Protein AF-W7QGR6-F1 (afdb_monomer)

Structure (mmCIF, N/CA/C/O backbone):
data_AF-W7QGR6-F1
#
_entry.id   AF-W7QGR6-F1
#
loop_
_atom_site.group_PDB
_atom_site.id
_atom_site.type_symbol
_atom_site.label_atom_id
_atom_site.label_alt_id
_atom_site.label_comp_id
_atom_site.label_asym_id
_atom_site.label_entity_id
_atom_site.label_seq_id
_atom_site.pdbx_PDB_ins_code
_atom_site.Cartn_x
_atom_site.Cartn_y
_atom_site.Cartn_z
_atom_site.occupancy
_atom_site.B_iso_or_equiv
_atom_site.auth_seq_id
_atom_site.auth_comp_id
_atom_site.auth_asym_id
_atom_site.auth_atom_id
_atom_site.pdbx_PDB_model_num
ATOM 1 N N . MET A 1 1 ? 9.543 54.478 16.740 1.00 52.97 1 MET A N 1
ATOM 2 C CA . MET A 1 1 ? 9.061 53.559 15.679 1.00 52.97 1 MET A CA 1
ATOM 3 C C . MET A 1 1 ? 10.027 52.385 15.418 1.00 52.97 1 MET A C 1
ATOM 5 O O . MET A 1 1 ? 10.298 52.066 14.273 1.00 52.97 1 MET A O 1
ATOM 9 N N . ARG A 1 2 ? 10.558 51.713 16.456 1.00 52.06 2 ARG A N 1
ATOM 10 C CA . ARG A 1 2 ? 11.414 50.509 16.297 1.00 52.06 2 ARG A CA 1
ATOM 11 C C . ARG A 1 2 ? 10.843 49.239 16.949 1.00 52.06 2 ARG A C 1
ATOM 13 O O . ARG A 1 2 ? 11.317 48.154 16.661 1.00 52.06 2 ARG A O 1
ATOM 20 N N . TYR A 1 3 ? 9.798 49.367 17.770 1.00 53.22 3 TYR A N 1
ATOM 21 C CA . TYR A 1 3 ? 9.137 48.238 18.438 1.00 53.22 3 TYR A CA 1
ATOM 22 C C . TYR A 1 3 ? 7.966 47.642 17.642 1.00 53.22 3 TYR A C 1
ATOM 24 O O . TYR A 1 3 ? 7.552 46.522 17.916 1.00 53.22 3 TYR A O 1
ATOM 32 N N . LEU A 1 4 ? 7.450 48.355 16.632 1.00 52.28 4 LEU A N 1
ATOM 33 C CA . LEU A 1 4 ? 6.303 47.888 15.845 1.00 52.28 4 LEU A CA 1
ATOM 34 C C . LEU A 1 4 ? 6.670 46.732 14.892 1.00 52.28 4 LEU A C 1
ATOM 36 O O . LEU A 1 4 ? 5.820 45.918 14.555 1.00 52.28 4 LEU A O 1
ATOM 40 N N . THR A 1 5 ? 7.939 46.622 14.492 1.00 54.25 5 THR A N 1
ATOM 41 C CA . THR A 1 5 ? 8.421 45.596 13.553 1.00 54.25 5 THR A CA 1
ATOM 42 C C . THR A 1 5 ? 8.651 44.227 14.196 1.00 54.25 5 THR A C 1
ATOM 44 O O . THR A 1 5 ? 8.660 43.227 13.488 1.00 54.25 5 THR A O 1
ATOM 47 N N . VAL A 1 6 ? 8.803 44.147 15.523 1.00 55.97 6 VAL A N 1
ATOM 48 C CA . VAL A 1 6 ? 9.074 42.873 16.224 1.00 55.97 6 VAL A CA 1
ATOM 49 C C . VAL A 1 6 ? 7.787 42.080 16.488 1.00 55.97 6 VAL A C 1
ATOM 51 O O . VAL A 1 6 ? 7.806 40.854 16.474 1.00 55.97 6 VAL A O 1
ATOM 54 N N . ILE A 1 7 ? 6.647 42.758 16.652 1.00 55.69 7 ILE A N 1
ATOM 55 C CA . ILE A 1 7 ? 5.359 42.112 16.965 1.00 55.69 7 ILE A CA 1
ATOM 56 C C . ILE A 1 7 ? 4.749 41.428 15.729 1.00 55.69 7 ILE A C 1
ATOM 58 O O . ILE A 1 7 ? 4.050 40.428 15.854 1.00 55.69 7 ILE A O 1
ATOM 62 N N . LEU A 1 8 ? 5.055 41.908 14.519 1.00 48.56 8 LEU A N 1
ATOM 63 C CA . LEU A 1 8 ? 4.535 41.316 13.282 1.00 48.56 8 LEU A CA 1
ATOM 64 C C . LEU A 1 8 ? 5.240 39.997 12.902 1.00 48.56 8 LEU A C 1
ATOM 66 O O . LEU A 1 8 ? 4.682 39.193 12.164 1.00 48.56 8 LEU A O 1
ATOM 70 N N . ALA A 1 9 ? 6.447 39.747 13.423 1.00 53.50 9 ALA A N 1
ATOM 71 C CA . ALA A 1 9 ? 7.211 38.532 13.135 1.00 53.50 9 ALA A CA 1
ATOM 72 C C . ALA A 1 9 ? 6.848 37.340 14.045 1.00 53.50 9 ALA A C 1
ATOM 74 O O . ALA A 1 9 ? 7.116 36.197 13.684 1.00 53.50 9 ALA A O 1
ATOM 75 N N . THR A 1 10 ? 6.226 37.571 15.207 1.00 53.81 10 THR A N 1
ATOM 76 C CA . THR A 1 10 ? 5.882 36.500 16.163 1.00 53.81 10 THR A CA 1
ATOM 77 C C . THR A 1 10 ? 4.490 35.905 15.954 1.00 53.81 10 THR A C 1
ATOM 79 O O . THR A 1 10 ? 4.203 34.834 16.483 1.00 53.81 10 THR A O 1
ATOM 82 N N . THR A 1 11 ? 3.623 36.538 15.160 1.00 54.25 11 THR A N 1
ATOM 83 C CA . THR A 1 11 ? 2.277 36.011 14.874 1.00 54.25 11 THR A CA 1
ATOM 84 C C . THR A 1 11 ? 2.262 34.954 13.766 1.00 54.25 11 THR A C 1
ATOM 86 O O . THR A 1 11 ? 1.340 34.143 13.725 1.00 54.25 11 THR A O 1
ATOM 89 N N . LEU A 1 12 ? 3.291 34.881 12.909 1.00 51.66 12 LEU A N 1
ATOM 90 C CA . LEU A 1 12 ? 3.368 33.865 11.847 1.00 51.66 12 LEU A CA 1
ATOM 91 C C . LEU A 1 12 ? 3.835 32.480 12.328 1.00 51.66 12 LEU A C 1
ATOM 93 O O . LEU A 1 12 ? 3.510 31.476 11.695 1.00 51.66 12 LEU A O 1
ATOM 97 N N . SER A 1 13 ? 4.552 32.386 13.448 1.00 54.53 13 SER A N 1
ATOM 98 C CA . SER A 1 13 ? 5.040 31.106 13.985 1.00 54.53 13 SER A CA 1
ATOM 99 C C . SER A 1 13 ? 3.997 30.340 14.812 1.00 54.53 13 SER A C 1
ATOM 101 O O . SER A 1 13 ? 4.178 29.152 15.065 1.00 54.53 13 SER A O 1
ATOM 103 N N . ALA A 1 14 ? 2.876 30.966 15.183 1.00 55.69 14 ALA A N 1
ATOM 104 C CA . ALA A 1 14 ? 1.798 30.295 15.914 1.00 55.69 14 ALA A CA 1
ATOM 105 C C . ALA A 1 14 ? 0.971 29.340 15.028 1.00 55.69 14 ALA A C 1
ATOM 107 O O . ALA A 1 14 ? 0.453 28.335 15.514 1.00 55.69 14 ALA A O 1
ATOM 108 N N . CYS A 1 15 ? 0.879 29.596 13.718 1.00 56.53 15 CYS A N 1
ATOM 109 C CA . CYS A 1 15 ? 0.064 28.775 12.817 1.00 56.53 15 CYS A CA 1
ATOM 110 C C . CYS A 1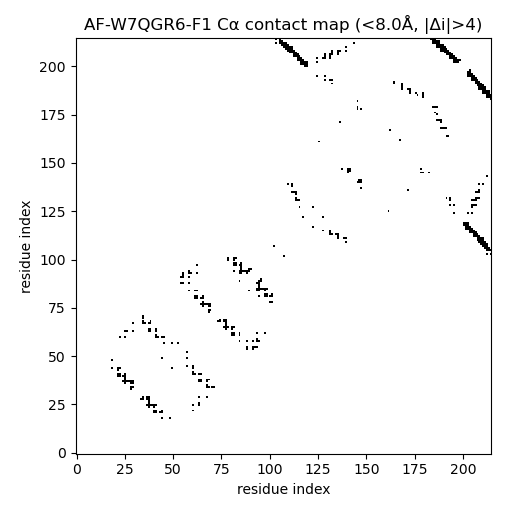 15 ? 0.673 27.397 12.507 1.00 56.53 15 CYS A C 1
ATOM 112 O O . CYS A 1 15 ? -0.065 26.483 12.149 1.00 56.53 15 CYS A O 1
ATOM 114 N N . THR A 1 16 ? 1.988 27.201 12.640 1.00 57.94 16 THR A N 1
ATOM 115 C CA . THR A 1 16 ? 2.626 25.907 12.326 1.00 57.94 16 THR A CA 1
ATOM 116 C C . THR A 1 16 ? 2.434 24.866 13.432 1.00 57.94 16 THR A C 1
ATOM 118 O O . THR A 1 16 ? 2.279 23.683 13.125 1.00 57.94 16 THR A O 1
ATOM 121 N N . MET A 1 17 ? 2.356 25.283 14.703 1.00 62.44 17 MET A N 1
ATOM 122 C CA . MET A 1 17 ? 2.147 24.365 15.835 1.00 62.44 17 MET A CA 1
ATOM 123 C C . MET A 1 17 ? 0.747 23.740 15.842 1.00 62.44 17 MET A C 1
ATOM 125 O O . MET A 1 17 ? 0.599 22.554 16.139 1.00 62.44 17 MET A O 1
ATOM 129 N N . VAL A 1 18 ? -0.283 24.504 15.465 1.00 65.75 18 VAL A N 1
ATOM 130 C CA . VAL A 1 18 ? -1.675 24.018 15.481 1.00 65.75 18 VAL A CA 1
ATOM 131 C C . VAL A 1 18 ? -1.878 22.870 14.479 1.00 65.75 18 VAL A C 1
ATOM 133 O O . VAL A 1 18 ? -2.546 21.883 14.790 1.00 65.75 18 VAL A O 1
ATOM 136 N N . LYS A 1 19 ? -1.227 22.941 13.310 1.00 65.50 19 LYS A N 1
ATOM 137 C CA . LYS A 1 19 ? -1.316 21.932 12.236 1.00 65.50 19 LYS A CA 1
ATOM 138 C C . LYS A 1 19 ? -0.761 20.574 12.658 1.00 65.50 19 LYS A C 1
ATOM 140 O O . LYS A 1 19 ? -1.363 19.540 12.367 1.00 65.50 19 LYS A O 1
ATOM 145 N N . GLN A 1 20 ? 0.383 20.575 13.345 1.00 75.81 20 GLN A N 1
ATOM 146 C CA . GLN A 1 20 ? 0.976 19.352 13.889 1.00 75.81 20 GLN A CA 1
ATOM 147 C C . GLN A 1 20 ? 0.129 18.793 15.034 1.00 75.81 20 GLN A C 1
ATOM 149 O O . GLN A 1 20 ? -0.025 17.579 15.131 1.00 75.81 20 GLN A O 1
ATOM 154 N N . GLY A 1 21 ? -0.481 19.661 15.849 1.00 78.12 21 GLY A N 1
ATOM 155 C CA . GLY A 1 21 ? -1.365 19.253 16.941 1.00 78.12 21 GLY A CA 1
ATOM 156 C C . GLY A 1 21 ? -2.559 18.413 16.478 1.00 78.12 21 GLY A C 1
ATOM 157 O O . GLY A 1 21 ? -2.863 17.400 17.103 1.00 78.12 21 GLY A O 1
ATOM 158 N N . ALA A 1 22 ? -3.194 18.776 15.359 1.00 81.81 22 ALA A N 1
ATOM 159 C CA . ALA A 1 22 ? -4.325 18.018 14.815 1.00 81.81 22 ALA A CA 1
ATOM 160 C C . ALA A 1 22 ? -3.916 16.611 14.337 1.00 81.81 22 ALA A C 1
ATOM 162 O O . ALA A 1 22 ? -4.575 15.626 14.671 1.00 81.81 22 ALA A O 1
ATOM 163 N N . PHE A 1 23 ? -2.784 16.506 13.634 1.00 86.69 23 PHE A N 1
ATOM 164 C CA . PHE A 1 23 ? -2.220 15.225 13.201 1.00 86.69 23 PHE A CA 1
ATOM 165 C C . PHE A 1 23 ? -1.825 14.334 14.390 1.00 86.69 23 PHE A C 1
ATOM 167 O O . PHE A 1 23 ? -2.183 13.157 14.450 1.00 86.69 23 PHE A O 1
ATOM 174 N N . ILE A 1 24 ? -1.126 14.911 15.373 1.00 89.81 24 ILE A N 1
ATOM 175 C CA . ILE A 1 24 ? -0.733 14.224 16.611 1.00 89.81 24 ILE A CA 1
ATOM 176 C C . ILE A 1 24 ? -1.974 13.763 17.386 1.00 89.81 24 ILE A C 1
ATOM 178 O O . ILE A 1 24 ? -1.963 12.673 17.955 1.00 89.81 24 ILE A O 1
ATOM 182 N N . GLY A 1 25 ? -3.048 14.557 17.380 1.00 90.69 25 GLY A N 1
ATOM 183 C CA . GLY A 1 25 ? -4.320 14.231 18.021 1.00 90.69 25 GLY A CA 1
ATOM 184 C C . GLY A 1 25 ? -4.938 12.939 17.488 1.00 90.69 25 GLY A C 1
ATOM 185 O O . GLY A 1 25 ? -5.246 12.051 18.282 1.00 90.69 25 GLY A O 1
ATOM 186 N N . ALA A 1 26 ? -5.050 12.794 16.164 1.00 94.25 26 ALA A N 1
ATOM 187 C CA . ALA A 1 26 ? -5.585 11.577 15.547 1.00 94.25 26 ALA A CA 1
ATOM 188 C C . ALA A 1 26 ? -4.776 10.330 15.942 1.00 94.25 26 ALA A C 1
ATOM 190 O O . ALA A 1 26 ? -5.338 9.343 16.419 1.00 94.25 26 ALA A O 1
ATOM 191 N N . ASN A 1 27 ? -3.445 10.412 15.845 1.00 94.44 27 ASN A N 1
ATOM 192 C CA . ASN A 1 27 ? -2.563 9.306 16.218 1.00 94.44 27 ASN A CA 1
ATOM 193 C C . ASN A 1 27 ? -2.641 8.973 17.719 1.00 94.44 27 ASN A C 1
ATOM 195 O O . ASN A 1 27 ? -2.634 7.806 18.103 1.00 94.44 27 ASN A O 1
ATOM 199 N N . LYS A 1 28 ? -2.752 9.992 18.581 1.00 96.12 28 LYS A N 1
ATOM 200 C CA . LYS A 1 28 ? -2.909 9.812 20.029 1.00 96.12 28 LYS A CA 1
ATOM 201 C C . LYS A 1 28 ? -4.207 9.078 20.364 1.00 96.12 28 LYS A C 1
ATOM 203 O O . LYS A 1 28 ? -4.168 8.147 21.162 1.00 96.12 28 LYS A O 1
ATOM 208 N N . HIS A 1 29 ? -5.333 9.475 19.770 1.00 96.81 29 HIS A N 1
ATOM 209 C CA . HIS A 1 29 ? -6.610 8.793 19.996 1.00 96.81 29 HIS A CA 1
ATOM 210 C C . HIS A 1 29 ? -6.563 7.338 19.523 1.00 96.81 29 HIS A C 1
ATOM 212 O O . HIS A 1 29 ? -7.017 6.459 20.254 1.00 96.81 29 HIS A O 1
ATOM 218 N N . TYR A 1 30 ? -5.942 7.076 18.369 1.00 96.88 30 TYR A N 1
ATOM 219 C CA . TYR A 1 30 ? -5.750 5.717 17.866 1.00 96.88 30 TYR A CA 1
ATOM 220 C C . TYR A 1 30 ? -4.901 4.863 18.821 1.00 96.88 30 TYR A C 1
ATOM 222 O O . TYR A 1 30 ? -5.315 3.775 19.213 1.00 96.88 30 TYR A O 1
ATOM 230 N N . ALA A 1 31 ? -3.759 5.385 19.281 1.00 96.69 31 ALA A N 1
ATOM 231 C CA . ALA A 1 31 ? -2.884 4.697 20.234 1.00 96.69 31 ALA A CA 1
ATOM 232 C C . ALA A 1 31 ? -3.565 4.409 21.587 1.00 96.69 31 ALA A C 1
ATOM 234 O O . ALA A 1 31 ? -3.195 3.467 22.281 1.00 96.69 31 ALA A O 1
ATOM 235 N N . GLN A 1 32 ? -4.566 5.210 21.957 1.00 97.69 32 GLN A N 1
ATOM 236 C CA . GLN A 1 32 ? -5.388 5.027 23.155 1.00 97.69 32 GLN A CA 1
ATOM 237 C C . GLN A 1 32 ? -6.619 4.135 22.921 1.00 97.69 32 GLN A C 1
ATOM 239 O O . GLN A 1 32 ? -7.466 4.057 23.805 1.00 97.69 32 GLN A O 1
ATOM 244 N N . GLN A 1 33 ? -6.741 3.499 21.749 1.00 97.12 33 GLN A N 1
ATOM 245 C CA . GLN A 1 33 ? -7.891 2.674 21.345 1.00 97.12 33 GLN A CA 1
ATOM 246 C C . GLN A 1 33 ? -9.232 3.435 21.319 1.00 97.12 33 GLN A C 1
ATOM 248 O O . GLN A 1 33 ? -10.307 2.844 21.265 1.00 97.12 33 GLN A O 1
ATOM 253 N N . ASN A 1 34 ? -9.185 4.770 21.292 1.00 97.81 34 ASN A N 1
ATOM 254 C CA . ASN A 1 34 ? -10.356 5.629 21.147 1.00 97.81 34 ASN A CA 1
ATOM 255 C C . ASN A 1 34 ? -10.666 5.811 19.653 1.00 97.81 34 ASN A C 1
ATOM 257 O O . ASN A 1 34 ? -10.530 6.908 19.109 1.00 97.81 34 ASN A O 1
ATOM 261 N N . TYR A 1 35 ? -11.032 4.725 18.968 1.00 97.69 35 TYR A N 1
ATOM 262 C CA . TYR A 1 35 ? -11.091 4.670 17.500 1.00 97.69 35 TYR A CA 1
ATOM 263 C C . TYR A 1 35 ? -12.077 5.668 16.879 1.00 97.69 35 TYR A C 1
ATOM 265 O O . TYR A 1 35 ? -11.720 6.366 15.931 1.00 97.69 35 TYR A O 1
ATOM 273 N N . ALA A 1 36 ? -13.269 5.830 17.461 1.00 97.50 36 ALA A N 1
ATOM 274 C CA . ALA A 1 36 ? -14.234 6.832 17.001 1.00 97.50 36 ALA A CA 1
ATOM 275 C C . ALA A 1 36 ? -13.653 8.257 17.069 1.00 97.50 36 ALA A C 1
ATOM 277 O O . ALA A 1 36 ? -13.822 9.058 16.152 1.00 97.50 36 ALA A O 1
ATOM 278 N N . GLU A 1 37 ? -12.903 8.565 18.129 1.00 97.00 37 GLU A N 1
ATOM 279 C CA . GLU A 1 37 ? -12.242 9.861 18.277 1.00 97.00 37 GLU A CA 1
ATOM 280 C C . GLU A 1 37 ? -11.058 10.042 17.330 1.00 97.00 37 GLU A C 1
ATOM 282 O O . GLU A 1 37 ? -10.844 11.140 16.815 1.00 97.00 37 GLU A O 1
ATOM 287 N N . ALA A 1 38 ? -10.328 8.965 17.036 1.00 97.88 38 ALA A N 1
ATOM 288 C CA . ALA A 1 38 ? -9.271 8.980 16.033 1.00 97.88 38 ALA A CA 1
ATOM 289 C C . ALA A 1 38 ? -9.824 9.343 14.648 1.00 97.88 38 ALA A C 1
ATOM 291 O O . ALA A 1 38 ? -9.258 10.209 13.979 1.00 97.88 38 ALA A O 1
ATOM 292 N N . ILE A 1 39 ? -10.965 8.755 14.263 1.00 97.62 39 ILE A N 1
ATOM 293 C CA . ILE A 1 39 ? -11.664 9.056 13.004 1.00 97.62 39 ILE A CA 1
ATOM 294 C C . ILE A 1 39 ? -12.087 10.528 12.965 1.00 97.62 39 ILE A C 1
ATOM 296 O O . ILE A 1 39 ? -11.727 11.241 12.028 1.00 97.62 39 ILE A O 1
ATOM 300 N N . ARG A 1 40 ? -12.774 11.028 14.007 1.00 97.25 40 ARG A N 1
ATOM 301 C CA . ARG A 1 40 ? -13.207 12.440 14.062 1.00 97.25 40 ARG A CA 1
ATOM 302 C C . ARG A 1 40 ? -12.032 13.414 13.997 1.00 97.25 40 ARG A C 1
ATOM 304 O O . ARG A 1 40 ? -12.121 14.446 13.328 1.00 97.25 40 ARG A O 1
ATOM 311 N N . ALA A 1 41 ? -10.939 13.111 14.696 1.00 96.50 41 ALA A N 1
ATOM 312 C CA . ALA A 1 41 ? -9.739 13.938 14.689 1.00 96.50 41 ALA A CA 1
ATOM 313 C C . ALA A 1 41 ? -9.063 13.941 13.310 1.00 96.50 41 ALA A C 1
ATOM 315 O O . ALA A 1 41 ? -8.684 15.014 12.833 1.00 96.50 41 ALA A O 1
ATOM 316 N N . ALA A 1 42 ? -8.964 12.778 12.656 1.00 97.44 42 ALA A N 1
ATOM 317 C CA . ALA A 1 42 ? -8.429 12.663 11.303 1.00 97.44 42 ALA A CA 1
ATOM 318 C C . ALA A 1 42 ? -9.279 13.447 10.292 1.00 97.44 42 ALA A C 1
ATOM 320 O O . ALA A 1 42 ? -8.731 14.254 9.542 1.00 97.44 42 ALA A O 1
ATOM 321 N N . ASP A 1 43 ? -10.605 13.302 10.339 1.00 97.38 43 ASP A N 1
ATOM 322 C CA . ASP A 1 43 ? -11.534 14.024 9.462 1.00 97.38 43 ASP A CA 1
ATOM 323 C C . ASP A 1 43 ? -11.476 15.537 9.677 1.00 97.38 43 ASP A C 1
ATOM 325 O O . ASP A 1 43 ? -11.390 16.306 8.720 1.00 97.38 43 ASP A O 1
ATOM 329 N N . SER A 1 44 ? -11.441 15.984 10.936 1.00 95.50 44 SER A N 1
ATOM 330 C CA . SER A 1 44 ? -11.268 17.402 11.261 1.00 95.50 44 SER A CA 1
ATOM 331 C C . SER A 1 44 ? -9.929 17.942 10.742 1.00 95.50 44 SER A C 1
ATOM 333 O O . SER A 1 44 ? -9.879 19.074 10.259 1.00 95.50 44 SER A O 1
ATOM 335 N N . ALA A 1 45 ? -8.841 17.173 10.855 1.00 95.38 45 ALA A N 1
ATOM 336 C CA . ALA A 1 45 ? -7.521 17.582 10.378 1.00 95.38 45 ALA A CA 1
ATOM 337 C C . ALA A 1 45 ? -7.480 17.677 8.846 1.00 95.38 45 ALA A C 1
ATOM 339 O O . ALA A 1 45 ? -7.022 18.688 8.314 1.00 95.38 45 ALA A O 1
ATOM 340 N N . LEU A 1 46 ? -8.008 16.662 8.154 1.00 95.69 46 LEU A N 1
ATOM 341 C CA . LEU A 1 46 ? -8.127 16.640 6.697 1.00 95.69 46 LEU A CA 1
ATOM 342 C C . LEU A 1 46 ? -8.981 17.807 6.202 1.00 95.69 46 LEU A C 1
ATOM 344 O O . LEU A 1 46 ? -8.544 18.528 5.320 1.00 95.69 46 LEU A O 1
ATOM 348 N N . PHE A 1 47 ? -10.136 18.070 6.816 1.00 95.25 47 PHE A N 1
ATOM 349 C CA . PHE A 1 47 ? -11.009 19.173 6.410 1.00 95.25 47 PHE A CA 1
ATOM 350 C C . PHE A 1 47 ? -10.367 20.555 6.606 1.00 95.25 47 PHE A C 1
ATOM 352 O O . PHE A 1 47 ? -10.439 21.409 5.725 1.00 95.25 47 PHE A O 1
ATOM 359 N N . LYS A 1 48 ? -9.735 20.797 7.763 1.00 93.12 48 LYS A N 1
ATOM 360 C CA . LYS A 1 48 ? -9.199 22.125 8.114 1.00 93.12 48 LYS A CA 1
ATOM 361 C C . LYS A 1 48 ? -7.883 22.458 7.421 1.00 93.12 48 LYS A C 1
ATOM 363 O O . LYS A 1 48 ? -7.621 23.633 7.180 1.00 93.12 48 LYS A O 1
ATOM 368 N N . TYR A 1 49 ? -7.055 21.453 7.145 1.00 92.69 49 TYR A N 1
ATOM 369 C CA . TYR A 1 49 ? -5.678 21.642 6.681 1.00 92.69 49 TYR A CA 1
ATOM 370 C C . TYR A 1 49 ? -5.399 20.950 5.340 1.00 92.69 49 TYR A C 1
ATOM 372 O O . TYR A 1 49 ? -4.235 20.737 4.998 1.00 92.69 49 TYR A O 1
ATOM 380 N N . ASP A 1 50 ? -6.438 20.622 4.558 1.00 91.38 50 ASP A N 1
ATOM 381 C CA . ASP A 1 50 ? -6.294 19.899 3.287 1.00 91.38 50 ASP A CA 1
ATOM 382 C C . ASP A 1 50 ? -5.273 20.560 2.350 1.00 91.38 50 ASP A C 1
ATOM 384 O O . ASP A 1 50 ? -4.353 19.906 1.868 1.00 91.38 50 ASP A O 1
ATOM 388 N N . ALA A 1 51 ? -5.376 21.870 2.123 1.00 92.06 51 ALA A N 1
ATOM 389 C CA . ALA A 1 51 ? -4.492 22.580 1.196 1.00 92.06 51 ALA A CA 1
ATOM 390 C C . ALA A 1 51 ? -3.025 22.652 1.668 1.00 92.06 51 ALA A C 1
ATOM 392 O O . ALA A 1 51 ? -2.136 22.995 0.892 1.00 92.06 51 ALA A O 1
ATOM 393 N N . GLU A 1 52 ? -2.769 22.360 2.941 1.00 92.50 52 GLU A N 1
ATOM 394 C CA . GLU A 1 52 ? -1.475 22.577 3.584 1.00 92.50 52 GLU A CA 1
ATOM 395 C C . GLU A 1 52 ? -0.723 21.273 3.857 1.00 92.50 52 GLU A C 1
ATOM 397 O O . GLU A 1 52 ? 0.505 21.275 3.968 1.00 92.50 52 GLU A O 1
ATOM 402 N N . TYR A 1 53 ? -1.441 20.158 3.988 1.00 93.19 53 TYR A N 1
ATOM 403 C CA . TYR A 1 53 ? -0.830 18.853 4.180 1.00 93.19 53 TYR A CA 1
ATOM 404 C C . TYR A 1 53 ? -0.243 18.303 2.883 1.00 93.19 53 TYR A C 1
ATOM 406 O O . TYR A 1 53 ? -0.886 18.259 1.835 1.00 93.19 53 TYR A O 1
ATOM 414 N N . SER A 1 54 ? 0.986 17.799 2.989 1.00 95.00 54 SER A N 1
ATOM 415 C CA . SER A 1 54 ? 1.603 16.989 1.939 1.00 95.00 54 SER A CA 1
ATOM 416 C C . SER A 1 54 ? 0.807 15.706 1.687 1.00 95.00 54 SER A C 1
ATOM 418 O O . SER A 1 54 ? 0.126 15.198 2.583 1.00 95.00 54 SER A O 1
ATOM 420 N N . SER A 1 55 ? 0.963 15.117 0.499 1.00 95.00 55 SER A N 1
ATOM 421 C CA . SER A 1 55 ? 0.352 13.825 0.159 1.00 95.00 55 SER A CA 1
ATOM 422 C C . SER A 1 55 ? 0.665 12.741 1.194 1.00 95.00 55 SER A C 1
ATOM 424 O O . SER A 1 55 ? -0.226 11.998 1.583 1.00 95.00 55 SER A O 1
ATOM 426 N N . ALA A 1 56 ? 1.895 12.705 1.718 1.00 94.69 56 ALA A N 1
ATOM 427 C CA . ALA A 1 56 ? 2.288 11.763 2.766 1.00 94.69 56 ALA A CA 1
ATOM 428 C C . ALA A 1 56 ? 1.533 11.989 4.090 1.00 94.69 56 ALA A C 1
ATOM 430 O O . ALA A 1 56 ? 1.128 11.035 4.745 1.00 94.69 56 ALA A O 1
ATOM 431 N N . GLN A 1 57 ? 1.309 13.243 4.497 1.00 95.81 57 GLN A N 1
ATOM 432 C CA . GLN A 1 57 ? 0.533 13.542 5.708 1.00 95.81 57 GLN A CA 1
ATOM 433 C C . GLN A 1 57 ? -0.946 13.191 5.537 1.00 95.81 57 GLN A C 1
ATOM 435 O O . GLN A 1 57 ? -1.539 12.623 6.454 1.00 95.81 57 GLN A O 1
ATOM 440 N N . LYS A 1 58 ? -1.529 13.483 4.367 1.00 97.38 58 LYS A N 1
ATOM 441 C CA . LYS A 1 58 ? -2.909 13.089 4.054 1.00 97.38 58 LYS A CA 1
ATOM 442 C C . LYS A 1 58 ? -3.057 11.572 4.068 1.00 97.38 58 LYS A C 1
ATOM 444 O O . LYS A 1 58 ? -3.933 11.063 4.759 1.00 97.38 58 LYS A O 1
ATOM 449 N N . ALA A 1 59 ? -2.160 10.859 3.385 1.00 97.06 59 ALA A N 1
ATOM 450 C CA . ALA A 1 59 ? -2.154 9.401 3.346 1.00 97.06 59 ALA A CA 1
ATOM 451 C C . ALA A 1 59 ? -2.081 8.794 4.757 1.00 97.06 59 ALA A C 1
ATOM 453 O O . ALA A 1 59 ? -2.863 7.904 5.069 1.00 97.06 59 ALA A O 1
ATOM 454 N N . LYS A 1 60 ? -1.245 9.346 5.650 1.00 97.12 60 LYS A N 1
ATOM 455 C CA . LYS A 1 60 ? -1.189 8.946 7.069 1.00 97.12 60 LYS A CA 1
ATOM 456 C C . LYS A 1 60 ? -2.490 9.167 7.835 1.00 97.12 60 LYS A C 1
ATOM 458 O O . LYS A 1 60 ? -2.874 8.313 8.627 1.00 97.12 60 LYS A O 1
ATOM 463 N N . LEU A 1 61 ? -3.170 10.295 7.631 1.00 97.69 61 LEU A N 1
ATOM 464 C CA . LEU A 1 61 ? -4.452 10.561 8.296 1.00 97.69 61 LEU A CA 1
ATOM 465 C C . LEU A 1 61 ? -5.543 9.603 7.818 1.00 97.69 61 LEU A C 1
ATOM 467 O O . LEU A 1 61 ? -6.270 9.049 8.642 1.00 97.69 61 LEU A O 1
ATOM 471 N N . TYR A 1 62 ? -5.618 9.361 6.509 1.00 98.06 62 TYR A N 1
ATOM 472 C CA . TYR A 1 62 ? -6.521 8.351 5.963 1.00 98.06 62 TYR A CA 1
ATOM 473 C C . TYR A 1 62 ? -6.159 6.945 6.450 1.00 98.06 62 TYR A C 1
ATOM 475 O O . TYR A 1 62 ? -7.056 6.174 6.767 1.00 98.06 62 TYR A O 1
ATOM 483 N N . TRP A 1 63 ? -4.871 6.621 6.579 1.00 97.31 63 TRP A N 1
ATOM 484 C CA . TRP A 1 63 ? -4.421 5.336 7.112 1.00 97.31 63 TRP A CA 1
ATOM 485 C C . TRP A 1 63 ? -4.889 5.124 8.556 1.00 97.31 63 TRP A C 1
ATOM 487 O O . TRP A 1 63 ? -5.480 4.093 8.859 1.00 97.31 63 TRP A O 1
ATOM 497 N N . ILE A 1 64 ? -4.723 6.127 9.428 1.00 97.56 64 ILE A N 1
ATOM 498 C CA . ILE A 1 64 ? -5.253 6.091 10.804 1.00 97.56 64 ILE A CA 1
ATOM 499 C C . ILE A 1 64 ? -6.773 5.880 10.793 1.00 97.56 64 ILE A C 1
ATOM 501 O O . ILE A 1 64 ? -7.288 5.083 11.575 1.00 97.56 64 ILE A O 1
ATOM 505 N N . LYS A 1 65 ? -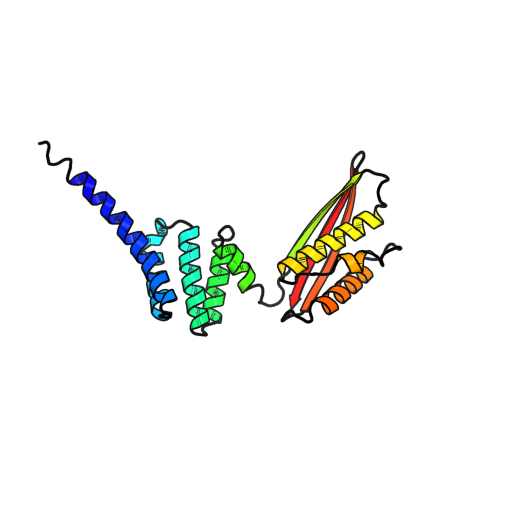7.492 6.572 9.900 1.00 97.88 65 LYS A N 1
ATOM 506 C CA . LYS A 1 65 ? -8.945 6.422 9.746 1.00 97.88 65 LYS A CA 1
ATOM 507 C C . LYS A 1 65 ? -9.330 4.998 9.323 1.00 97.88 65 LYS A C 1
ATOM 509 O O . LYS A 1 65 ? -10.235 4.428 9.923 1.00 97.88 65 LYS A O 1
ATOM 514 N N . ALA A 1 66 ? -8.631 4.416 8.350 1.00 96.75 66 ALA A N 1
ATOM 515 C CA . ALA A 1 66 ? -8.868 3.048 7.887 1.00 96.75 66 ALA A CA 1
ATOM 516 C C . ALA A 1 66 ? -8.629 2.019 9.004 1.00 96.75 66 ALA A C 1
ATOM 518 O O . ALA A 1 66 ? -9.506 1.210 9.293 1.00 96.75 66 ALA A O 1
ATOM 519 N N . GLN A 1 67 ? -7.498 2.123 9.709 1.00 96.25 67 GLN A N 1
ATOM 520 C CA . GLN A 1 67 ? -7.177 1.233 10.828 1.00 96.25 67 GLN A CA 1
ATOM 521 C C . GLN A 1 67 ? -8.167 1.360 11.993 1.00 96.25 67 GLN A C 1
ATOM 523 O O . GLN A 1 67 ? -8.474 0.379 12.668 1.00 96.25 67 GLN A O 1
ATOM 528 N N . ALA A 1 68 ? -8.672 2.568 12.252 1.00 96.25 68 ALA A N 1
ATOM 529 C CA . ALA A 1 68 ? -9.691 2.786 13.270 1.00 96.25 68 ALA A CA 1
ATOM 530 C C . ALA A 1 68 ? -11.035 2.142 12.888 1.00 96.25 68 ALA A C 1
ATOM 532 O O . ALA A 1 68 ? -11.682 1.563 13.758 1.00 96.25 68 ALA A O 1
ATOM 533 N N . TYR A 1 69 ? -11.436 2.193 11.611 1.00 96.06 69 TYR A N 1
ATOM 534 C CA . TYR A 1 69 ? -12.614 1.462 11.131 1.00 96.06 69 TYR A CA 1
ATOM 535 C C . TYR A 1 69 ? -12.444 -0.054 11.253 1.00 96.06 69 TYR A C 1
ATOM 537 O O . TYR A 1 69 ? -13.349 -0.714 11.764 1.00 96.06 69 TYR A O 1
ATOM 545 N N . ASP A 1 70 ? -11.283 -0.595 10.865 1.00 92.75 70 ASP A N 1
ATOM 546 C CA . ASP A 1 70 ? -10.969 -2.022 11.034 1.00 92.75 70 ASP A CA 1
ATOM 547 C C . ASP A 1 70 ? -11.126 -2.447 12.500 1.00 92.75 70 ASP A C 1
ATOM 549 O O . ASP A 1 70 ? -11.791 -3.437 12.806 1.00 92.75 70 ASP A O 1
ATOM 553 N N . ALA A 1 71 ? -10.565 -1.663 13.426 1.00 92.25 71 ALA A N 1
ATOM 554 C CA . ALA A 1 71 ? -10.617 -1.956 14.855 1.00 92.25 71 ALA A CA 1
ATOM 555 C C . ALA A 1 71 ? -12.033 -1.867 15.457 1.00 92.25 71 ALA A C 1
ATOM 557 O O . ALA A 1 71 ? -12.305 -2.493 16.482 1.00 92.25 71 ALA A O 1
ATOM 558 N N . LEU A 1 72 ? -12.941 -1.118 14.824 1.00 91.81 72 LEU A N 1
ATOM 559 C CA . LEU A 1 72 ? -14.363 -1.056 15.181 1.00 91.81 72 LEU A CA 1
ATOM 560 C C . LEU A 1 72 ? -15.198 -2.177 14.534 1.00 91.81 72 LEU A C 1
ATOM 562 O O . LEU A 1 72 ? -16.394 -2.273 14.804 1.00 91.81 72 LEU A O 1
ATOM 566 N N . GLY A 1 73 ? -14.594 -3.024 13.695 1.00 86.44 73 GLY A N 1
ATOM 567 C CA . GLY A 1 73 ? -15.301 -4.048 12.922 1.00 86.44 73 GLY A CA 1
ATOM 568 C C . GLY A 1 73 ? -16.056 -3.493 11.710 1.00 86.44 73 GLY A C 1
ATOM 569 O O . GLY A 1 73 ? -16.835 -4.211 11.084 1.00 86.44 73 GLY A O 1
ATOM 570 N N . GLU A 1 74 ? -15.827 -2.231 11.341 1.00 87.94 74 GLU A N 1
ATOM 571 C CA . GLU A 1 74 ? -16.452 -1.576 10.189 1.00 87.94 74 GLU A CA 1
ATOM 572 C C . GLU A 1 74 ? -15.667 -1.858 8.896 1.00 87.94 74 GLU A C 1
ATOM 574 O O . GLU A 1 74 ? -15.203 -0.944 8.210 1.00 87.94 74 GLU A O 1
ATOM 579 N N . ALA A 1 75 ? -15.521 -3.141 8.553 1.00 84.19 75 ALA A N 1
ATOM 580 C CA . ALA A 1 75 ? -14.650 -3.607 7.469 1.00 84.19 75 ALA A CA 1
ATOM 581 C C . ALA A 1 75 ? -14.918 -2.913 6.118 1.00 84.19 75 ALA A C 1
ATOM 583 O O . ALA A 1 75 ? -13.985 -2.484 5.448 1.00 84.19 75 ALA A O 1
ATOM 584 N N . SER A 1 76 ? -16.189 -2.714 5.747 1.00 81.25 76 SER A N 1
ATOM 585 C CA . SER A 1 76 ? -16.547 -2.041 4.486 1.00 81.25 76 SER A CA 1
ATOM 586 C C . SER A 1 76 ? -16.084 -0.579 4.437 1.00 81.25 76 SER A C 1
ATOM 588 O O . SER A 1 76 ? -15.680 -0.087 3.382 1.00 81.25 76 SER A O 1
ATOM 590 N N . ASN A 1 77 ? -16.115 0.129 5.571 1.00 88.56 77 ASN A N 1
ATOM 591 C CA . ASN A 1 77 ? -15.631 1.506 5.645 1.00 88.56 77 ASN A CA 1
ATOM 592 C C . ASN A 1 77 ? -14.103 1.541 5.588 1.00 88.56 77 ASN A C 1
ATOM 594 O O . ASN A 1 77 ? -13.537 2.362 4.866 1.00 88.56 77 ASN A O 1
ATOM 598 N N . ALA A 1 78 ? -13.435 0.633 6.301 1.00 92.88 78 ALA A N 1
ATOM 599 C CA . ALA A 1 78 ? -11.983 0.522 6.265 1.00 92.88 78 ALA A CA 1
ATOM 600 C C . ALA A 1 78 ? -11.477 0.250 4.843 1.00 92.88 78 ALA A C 1
ATOM 602 O O . ALA A 1 78 ? -10.623 0.977 4.335 1.00 92.88 78 ALA A O 1
ATOM 603 N N . GLU A 1 79 ? -12.075 -0.728 4.165 1.00 88.69 79 GLU A N 1
ATOM 604 C CA . GLU A 1 79 ? -11.739 -1.115 2.797 1.00 88.69 79 GLU A CA 1
ATOM 605 C C . GLU A 1 79 ? -11.877 0.051 1.809 1.00 88.69 79 GLU A C 1
ATOM 607 O O . GLU A 1 79 ? -10.959 0.318 1.029 1.00 88.69 79 GLU A O 1
ATOM 612 N N . GLN A 1 80 ? -12.984 0.799 1.872 1.00 90.19 80 GLN A N 1
ATOM 613 C CA . GLN A 1 80 ? -13.182 1.990 1.040 1.00 90.19 80 GLN A CA 1
ATOM 614 C C . GLN A 1 80 ? -12.078 3.029 1.260 1.00 90.19 80 GLN A C 1
ATOM 616 O O . GLN A 1 80 ? -11.583 3.624 0.297 1.00 90.19 80 GLN A O 1
ATOM 621 N N . VAL A 1 81 ? -11.656 3.232 2.511 1.00 95.69 81 VAL A N 1
ATOM 622 C CA . VAL A 1 81 ? -10.572 4.168 2.825 1.00 95.69 81 VAL A CA 1
ATOM 623 C C . VAL A 1 81 ? -9.228 3.637 2.320 1.00 95.69 81 VAL A C 1
ATOM 625 O O . VAL A 1 81 ? -8.478 4.409 1.725 1.00 95.69 81 VAL A O 1
ATOM 628 N N . TYR A 1 82 ? -8.921 2.342 2.452 1.00 94.50 82 TYR A N 1
ATOM 629 C CA . TYR A 1 82 ? -7.692 1.782 1.873 1.00 94.50 82 TYR A CA 1
ATOM 630 C C . TYR A 1 82 ? -7.667 1.901 0.344 1.00 94.50 82 TYR A C 1
ATOM 632 O O . TYR A 1 82 ? -6.675 2.384 -0.210 1.00 94.50 82 TYR A O 1
ATOM 640 N N . LYS A 1 83 ? -8.766 1.559 -0.343 1.00 89.81 83 LYS A N 1
ATOM 641 C CA . LYS A 1 83 ? -8.909 1.747 -1.799 1.00 89.81 83 LYS A CA 1
ATOM 642 C C . LYS A 1 83 ? -8.658 3.204 -2.195 1.00 89.81 83 LYS A C 1
ATOM 644 O O . LYS A 1 83 ? -7.922 3.473 -3.147 1.00 89.81 83 LYS A O 1
ATOM 649 N N . PHE A 1 84 ? -9.193 4.152 -1.424 1.00 94.38 84 PHE A N 1
ATOM 650 C CA . PHE A 1 84 ? -8.941 5.578 -1.628 1.00 94.38 84 PHE A CA 1
ATOM 651 C C . PHE A 1 84 ? -7.457 5.945 -1.459 1.00 94.38 84 PHE A C 1
ATOM 653 O O . PHE A 1 84 ? -6.902 6.626 -2.323 1.00 94.38 84 PHE A O 1
ATOM 660 N N . ILE A 1 85 ? -6.794 5.479 -0.393 1.00 96.06 85 ILE A N 1
ATOM 661 C CA . ILE A 1 85 ? -5.371 5.763 -0.134 1.00 96.06 85 ILE A CA 1
ATOM 662 C C . ILE A 1 85 ? -4.498 5.252 -1.282 1.00 96.06 85 ILE A C 1
ATOM 664 O O . ILE A 1 85 ? -3.660 5.992 -1.796 1.00 96.06 85 ILE A O 1
ATOM 668 N N . ALA A 1 86 ? -4.720 4.013 -1.715 1.00 92.81 86 ALA A N 1
ATOM 669 C CA . ALA A 1 86 ? -3.971 3.406 -2.807 1.00 92.81 86 ALA A CA 1
ATOM 670 C C . ALA A 1 86 ? -4.167 4.126 -4.147 1.00 92.81 86 ALA A C 1
ATOM 672 O O . ALA A 1 86 ? -3.216 4.234 -4.922 1.00 92.81 86 ALA A O 1
ATOM 673 N N . ALA A 1 87 ? -5.379 4.615 -4.420 1.00 89.31 87 ALA A N 1
ATOM 674 C CA . ALA A 1 87 ? -5.688 5.328 -5.655 1.00 89.31 87 ALA A CA 1
ATOM 675 C C . ALA A 1 87 ? -5.129 6.759 -5.665 1.00 89.31 87 ALA A C 1
ATOM 677 O O . ALA A 1 87 ? -4.582 7.201 -6.674 1.00 89.31 87 ALA A O 1
ATOM 678 N N . GLN A 1 88 ? -5.263 7.492 -4.557 1.00 95.81 88 GLN A N 1
ATOM 679 C CA . GLN A 1 88 ? -4.900 8.914 -4.491 1.00 95.81 88 GLN A CA 1
ATOM 680 C C . GLN A 1 88 ? -3.441 9.154 -4.091 1.00 95.81 88 GLN A C 1
ATOM 682 O O . GLN A 1 88 ? -2.865 10.183 -4.451 1.00 95.81 88 GLN A O 1
ATOM 687 N N . TYR A 1 89 ? -2.823 8.217 -3.368 1.00 95.00 89 TYR A N 1
ATOM 688 C CA . TYR A 1 89 ? -1.469 8.357 -2.825 1.00 95.00 89 TYR A CA 1
ATOM 689 C C . TYR A 1 89 ? -0.558 7.151 -3.137 1.00 95.00 89 TYR A C 1
ATOM 691 O O . TYR A 1 89 ? 0.160 6.698 -2.249 1.00 95.00 89 TYR A O 1
ATOM 699 N N . PRO A 1 90 ? -0.506 6.639 -4.384 1.00 91.50 90 PRO A N 1
ATOM 700 C CA . PRO A 1 90 ? 0.156 5.366 -4.709 1.00 91.50 90 PRO A CA 1
ATOM 701 C C . PRO A 1 90 ? 1.669 5.330 -4.434 1.00 91.50 90 PRO A C 1
ATOM 703 O O . PRO A 1 90 ? 2.247 4.252 -4.352 1.00 91.50 90 PRO A O 1
ATOM 706 N N . SER A 1 91 ? 2.329 6.487 -4.319 1.00 90.88 91 SER A N 1
ATOM 707 C CA . SER A 1 91 ? 3.772 6.592 -4.067 1.00 90.88 91 SER A CA 1
ATOM 708 C C . SER A 1 91 ? 4.147 6.778 -2.593 1.00 90.88 91 SER A C 1
ATOM 710 O O . SER A 1 91 ? 5.337 6.816 -2.277 1.00 90.88 91 SER A O 1
ATOM 712 N N . THR A 1 92 ? 3.175 6.927 -1.686 1.00 94.94 92 THR A N 1
ATOM 713 C CA . THR A 1 92 ? 3.460 7.008 -0.246 1.00 94.94 92 THR A CA 1
ATOM 714 C C . THR A 1 92 ? 3.557 5.609 0.354 1.00 94.94 92 THR A C 1
ATOM 716 O O . THR A 1 92 ? 3.054 4.637 -0.211 1.00 94.94 92 THR A O 1
ATOM 719 N N . GLN A 1 93 ? 4.189 5.497 1.524 1.00 93.50 93 GLN A N 1
ATOM 720 C CA . GLN A 1 93 ? 4.279 4.226 2.244 1.00 93.50 93 GLN A CA 1
ATOM 721 C C . GLN A 1 93 ? 2.884 3.645 2.520 1.00 93.50 93 GLN A C 1
ATOM 723 O O . GLN A 1 93 ? 2.652 2.464 2.293 1.00 93.50 93 GLN A O 1
ATOM 728 N N . GLU A 1 94 ? 1.944 4.491 2.939 1.00 95.69 94 GLU A N 1
ATOM 729 C CA . GLU A 1 94 ? 0.562 4.103 3.220 1.00 95.69 94 GLU A CA 1
ATOM 730 C C . GLU A 1 94 ? -0.192 3.706 1.943 1.00 95.69 94 GLU A C 1
ATOM 732 O O . GLU A 1 94 ? -1.008 2.795 1.993 1.00 95.69 94 GLU A O 1
ATOM 737 N N . GLY A 1 95 ? 0.103 4.330 0.796 1.00 93.56 95 GLY A N 1
ATOM 738 C CA . GLY A 1 95 ? -0.400 3.923 -0.521 1.00 93.56 95 GLY A CA 1
ATOM 739 C C . GLY A 1 95 ? -0.011 2.500 -0.885 1.00 93.56 95 GLY A C 1
ATOM 740 O O . GLY A 1 95 ? -0.872 1.688 -1.225 1.00 93.56 95 GLY A O 1
ATOM 741 N N . LEU A 1 96 ? 1.279 2.191 -0.758 1.00 87.19 96 LEU A N 1
ATOM 742 C CA . LEU A 1 96 ? 1.814 0.855 -1.020 1.00 87.19 96 LEU A CA 1
ATOM 743 C C . LEU A 1 96 ? 1.241 -0.182 -0.046 1.00 87.19 96 LEU A C 1
ATOM 745 O O . LEU A 1 96 ? 0.832 -1.260 -0.470 1.00 87.19 96 LEU A O 1
ATOM 749 N N . SER A 1 97 ? 1.151 0.147 1.246 1.00 89.75 97 SER A N 1
ATOM 750 C CA . SER A 1 97 ? 0.538 -0.740 2.241 1.00 89.75 97 SER A CA 1
ATOM 751 C C . SER A 1 97 ? -0.963 -0.932 2.005 1.00 89.75 97 SER A C 1
ATOM 753 O O . SER A 1 97 ? -1.469 -2.037 2.164 1.00 89.75 97 SER A O 1
ATOM 755 N N . ALA A 1 98 ? -1.683 0.104 1.570 1.00 91.75 98 ALA A N 1
ATOM 756 C CA . ALA A 1 98 ? -3.113 0.006 1.295 1.00 91.75 98 ALA A CA 1
ATOM 757 C C . ALA A 1 98 ? -3.393 -0.919 0.110 1.00 91.75 98 ALA A C 1
ATOM 759 O O . ALA A 1 98 ? -4.303 -1.737 0.195 1.00 91.75 98 ALA A O 1
ATOM 760 N N . GLN A 1 99 ? -2.577 -0.855 -0.949 1.00 85.81 99 GLN A N 1
ATOM 761 C CA . GLN A 1 99 ? -2.669 -1.777 -2.090 1.00 85.81 99 GLN A CA 1
ATOM 762 C C . GLN A 1 99 ? -2.568 -3.244 -1.660 1.00 85.81 99 GLN A C 1
ATOM 764 O O . GLN A 1 99 ? -3.238 -4.091 -2.238 1.00 85.81 99 GLN A O 1
ATOM 769 N N . GLN A 1 100 ? -1.767 -3.542 -0.635 1.00 80.88 100 GLN A N 1
ATOM 770 C CA . GLN A 1 100 ? -1.655 -4.893 -0.081 1.00 80.88 100 GLN A CA 1
ATOM 771 C C . GLN A 1 100 ? -2.897 -5.296 0.730 1.00 80.88 100 GLN A C 1
ATOM 773 O O . GLN A 1 100 ? -3.228 -6.478 0.778 1.00 80.88 100 GLN A O 1
ATOM 778 N N . HIS A 1 101 ? -3.592 -4.331 1.343 1.00 74.81 101 HIS A N 1
ATOM 779 C CA . HIS A 1 101 ? -4.697 -4.576 2.278 1.00 74.81 101 HIS A CA 1
ATOM 780 C C . HIS A 1 101 ? -6.007 -4.980 1.591 1.00 74.81 101 HIS A C 1
ATOM 782 O O . HIS A 1 101 ? -6.723 -5.827 2.109 1.00 74.81 101 HIS A O 1
ATOM 788 N N . PHE A 1 102 ? -6.305 -4.423 0.411 1.00 65.06 102 PHE A N 1
ATOM 789 C CA . PHE A 1 102 ? -7.470 -4.814 -0.405 1.00 65.06 102 PHE A CA 1
ATOM 790 C C . PHE A 1 102 ? -7.077 -5.557 -1.686 1.00 65.06 102 PHE A C 1
ATOM 792 O O . PHE A 1 102 ? -7.917 -5.759 -2.560 1.00 65.06 102 PHE A O 1
ATOM 799 N N . ALA A 1 103 ? -5.853 -6.092 -1.778 1.00 52.97 103 ALA A N 1
ATOM 800 C CA . ALA A 1 103 ? -5.528 -7.157 -2.741 1.00 52.97 103 ALA A CA 1
ATOM 801 C C . ALA A 1 103 ? -6.291 -8.486 -2.458 1.00 52.97 103 ALA A C 1
ATOM 803 O O . ALA A 1 103 ? -5.870 -9.573 -2.851 1.00 52.97 103 ALA A O 1
ATOM 804 N N . ILE A 1 104 ? -7.404 -8.363 -1.736 1.00 48.69 104 ILE A N 1
ATOM 805 C CA . ILE A 1 104 ? -8.339 -9.314 -1.154 1.00 48.69 104 ILE A CA 1
ATOM 806 C C . ILE A 1 104 ? -9.733 -8.814 -1.592 1.00 48.69 104 ILE A C 1
ATOM 808 O O . ILE A 1 104 ? -10.597 -8.519 -0.781 1.00 48.69 104 ILE A O 1
ATOM 812 N N . ASP A 1 105 ? -9.909 -8.583 -2.890 1.00 47.94 105 ASP A N 1
ATOM 813 C CA . ASP A 1 105 ? -11.220 -8.425 -3.514 1.00 47.94 105 ASP A CA 1
ATOM 814 C C . ASP A 1 105 ? -11.121 -9.090 -4.894 1.00 47.94 105 ASP A C 1
ATOM 816 O O . ASP A 1 105 ? -10.112 -8.954 -5.598 1.00 47.94 105 ASP A O 1
ATOM 820 N N . ASP A 1 106 ? -12.097 -9.935 -5.199 1.00 49.56 106 ASP A N 1
ATOM 821 C CA . ASP A 1 106 ? -11.971 -11.096 -6.082 1.00 49.56 106 ASP A CA 1
ATOM 822 C C . ASP A 1 106 ? -11.429 -10.776 -7.493 1.00 49.56 106 ASP A C 1
ATOM 824 O O . ASP A 1 106 ? -12.065 -10.085 -8.290 1.00 49.56 106 ASP A O 1
ATOM 828 N N . ASN A 1 107 ? -10.287 -11.391 -7.845 1.00 51.88 107 ASN A N 1
ATOM 829 C CA . ASN A 1 107 ? -9.569 -11.315 -9.135 1.00 51.88 107 ASN A CA 1
ATOM 830 C C . ASN A 1 107 ? -8.633 -10.107 -9.338 1.00 51.88 107 ASN A C 1
ATOM 832 O O . ASN A 1 107 ? -8.692 -9.419 -10.360 1.00 51.88 107 ASN A O 1
ATOM 836 N N . VAL A 1 108 ? -7.678 -9.893 -8.429 1.00 56.12 108 VAL A N 1
ATOM 837 C CA . VAL A 1 108 ? -6.555 -8.978 -8.706 1.00 56.12 108 VAL A CA 1
ATOM 838 C C . VAL A 1 108 ? -5.633 -9.588 -9.755 1.00 56.12 108 VAL A C 1
ATOM 840 O O . VAL A 1 108 ? -4.793 -10.427 -9.444 1.00 56.12 108 VAL A O 1
ATOM 843 N N . GLU A 1 109 ? -5.783 -9.156 -11.003 1.00 59.31 109 GLU A N 1
ATOM 844 C CA . GLU A 1 109 ? -4.889 -9.531 -12.093 1.00 59.31 109 GLU A CA 1
ATOM 845 C C . GLU A 1 109 ? -3.595 -8.704 -12.037 1.00 59.31 109 GLU A C 1
ATOM 847 O O . GLU A 1 109 ? -3.581 -7.518 -12.368 1.00 59.31 109 GLU A O 1
ATOM 852 N N . VAL A 1 110 ? -2.481 -9.329 -11.659 1.00 67.31 110 VAL A N 1
ATOM 853 C CA . VAL A 1 110 ? -1.157 -8.692 -11.675 1.00 67.31 110 VAL A CA 1
ATOM 854 C C . VAL A 1 110 ? -0.389 -9.169 -12.897 1.00 67.31 110 VAL A C 1
ATOM 856 O O . VAL A 1 110 ? -0.284 -10.371 -13.147 1.00 67.31 110 VAL A O 1
ATOM 859 N N . VAL A 1 111 ? 0.171 -8.225 -13.658 1.00 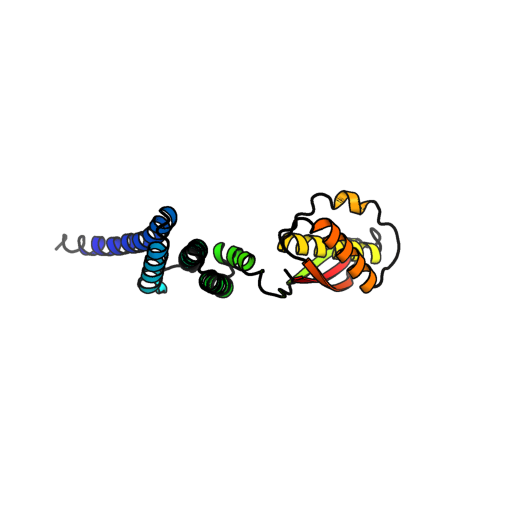70.81 111 VAL A N 1
ATOM 860 C CA . VAL A 1 111 ? 1.075 -8.522 -14.775 1.00 70.81 111 VAL A CA 1
ATOM 861 C C . VAL A 1 111 ? 2.514 -8.280 -14.334 1.00 70.81 111 VAL A C 1
ATOM 863 O O . VAL A 1 111 ? 2.992 -7.147 -14.313 1.00 70.81 111 VAL A O 1
ATOM 866 N N . MET A 1 112 ? 3.226 -9.356 -14.015 1.00 75.81 112 MET A N 1
ATOM 867 C CA . MET A 1 112 ? 4.640 -9.310 -13.647 1.00 75.81 112 MET A CA 1
ATOM 868 C C . MET A 1 112 ? 5.502 -9.443 -14.895 1.00 75.81 112 MET A C 1
ATOM 870 O O . MET A 1 112 ? 5.280 -10.336 -15.707 1.00 75.81 112 MET A O 1
ATOM 874 N N . SER A 1 113 ? 6.489 -8.560 -15.053 1.00 73.75 113 SER A N 1
ATOM 875 C CA . SER A 1 113 ? 7.456 -8.622 -16.153 1.00 73.75 113 SER A CA 1
ATOM 876 C C . SER A 1 113 ? 8.855 -8.905 -15.617 1.00 73.75 113 SER A C 1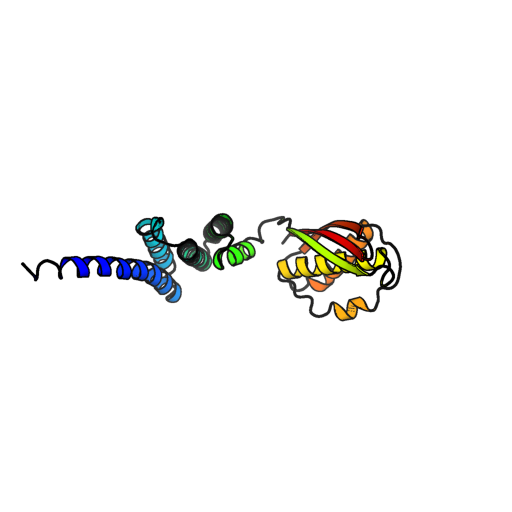
ATOM 878 O O . SER A 1 113 ? 9.285 -8.272 -14.653 1.00 73.75 113 SER A O 1
ATOM 880 N N . ASN A 1 114 ? 9.576 -9.830 -16.247 1.00 80.69 114 ASN A N 1
ATOM 881 C CA . ASN A 1 114 ? 10.977 -10.110 -15.944 1.00 80.69 114 ASN A CA 1
ATOM 882 C C . ASN A 1 114 ? 11.822 -10.101 -17.218 1.00 80.69 114 ASN A C 1
ATOM 884 O O . ASN A 1 114 ? 11.333 -10.446 -18.294 1.00 80.69 114 ASN A O 1
ATOM 888 N N . GLU A 1 115 ? 13.085 -9.707 -17.088 1.00 83.88 115 GLU A N 1
ATOM 889 C CA . GLU A 1 115 ? 14.025 -9.624 -18.201 1.00 83.88 115 GLU A CA 1
ATOM 890 C C . GLU A 1 115 ? 15.332 -10.328 -17.823 1.00 83.88 115 GLU A C 1
ATOM 892 O O . GLU A 1 115 ? 15.971 -9.963 -16.838 1.00 83.88 115 GLU A O 1
ATOM 897 N N . ILE A 1 116 ? 15.736 -11.319 -18.620 1.00 83.44 116 ILE A N 1
ATOM 898 C CA . ILE A 1 116 ? 17.031 -11.993 -18.493 1.00 83.44 116 ILE A CA 1
ATOM 899 C C . ILE A 1 116 ? 17.883 -11.655 -19.712 1.00 83.44 116 ILE A C 1
ATOM 901 O O . ILE A 1 116 ? 17.438 -11.779 -20.853 1.00 83.44 116 ILE A O 1
ATOM 905 N N . ARG A 1 117 ? 19.134 -11.263 -19.458 1.00 86.81 117 ARG A N 1
ATOM 906 C CA . ARG A 1 117 ? 20.161 -11.041 -20.480 1.00 86.81 117 ARG A CA 1
ATOM 907 C C . ARG A 1 117 ? 21.328 -11.983 -20.240 1.00 86.81 117 ARG A C 1
ATOM 909 O O . ARG A 1 117 ? 21.897 -11.982 -19.145 1.00 86.81 117 ARG A O 1
ATOM 916 N N . LYS A 1 118 ? 21.699 -12.774 -21.245 1.00 85.88 118 LYS A N 1
ATOM 917 C CA . LYS A 1 118 ? 22.889 -13.639 -21.196 1.00 85.88 118 LYS A CA 1
ATOM 918 C C . LYS A 1 118 ? 23.648 -13.605 -22.522 1.00 85.88 118 LYS A C 1
ATOM 920 O O . LYS A 1 118 ? 23.009 -13.469 -23.559 1.00 85.88 118 LYS A O 1
ATOM 925 N N . PRO A 1 119 ? 24.983 -13.741 -22.514 1.00 82.50 119 PRO A N 1
ATOM 926 C CA . PRO A 1 119 ? 25.752 -13.918 -23.739 1.00 82.50 119 PRO A CA 1
ATOM 927 C C . PRO A 1 119 ? 25.293 -15.135 -24.555 1.00 82.50 119 PRO A C 1
ATOM 929 O O . PRO A 1 119 ? 24.919 -16.166 -23.983 1.00 82.50 119 PRO A O 1
ATOM 932 N N . VAL A 1 120 ? 25.351 -15.016 -25.882 1.00 74.88 120 VAL A N 1
ATOM 933 C CA . VAL A 1 120 ? 25.080 -16.118 -26.819 1.00 74.88 120 VAL A CA 1
ATOM 934 C C . VAL A 1 120 ? 26.043 -17.279 -26.526 1.00 74.88 120 VAL A C 1
ATOM 936 O O . VAL A 1 120 ? 27.224 -17.069 -26.254 1.00 74.88 120 VAL A O 1
ATOM 939 N N . GLY A 1 121 ? 25.532 -18.515 -26.532 1.00 76.31 121 GLY A N 1
ATOM 940 C CA . GLY A 1 121 ? 26.325 -19.734 -26.309 1.00 76.31 121 GLY A CA 1
ATOM 941 C C . GLY A 1 121 ? 26.481 -20.185 -24.850 1.00 76.31 121 GLY A C 1
ATOM 942 O O . GLY A 1 121 ? 26.960 -21.291 -24.620 1.00 76.31 121 GLY A O 1
ATOM 943 N N . ILE A 1 122 ? 26.045 -19.390 -23.863 1.00 74.38 122 ILE A N 1
ATOM 944 C CA . ILE A 1 122 ? 26.099 -19.781 -22.436 1.00 74.38 122 ILE A CA 1
ATOM 945 C C . ILE A 1 122 ? 24.884 -20.621 -22.022 1.00 74.38 122 ILE A C 1
ATOM 947 O O . ILE A 1 122 ? 24.984 -21.484 -21.153 1.00 74.38 122 ILE A O 1
ATOM 951 N N . ALA A 1 123 ? 23.729 -20.380 -22.637 1.00 70.50 123 ALA A N 1
ATOM 952 C CA . ALA A 1 123 ? 22.502 -21.119 -22.373 1.00 70.50 123 ALA A CA 1
ATOM 953 C C . ALA A 1 123 ? 21.623 -21.147 -23.625 1.00 70.50 123 ALA A C 1
ATOM 955 O O . ALA A 1 123 ? 21.595 -20.183 -24.396 1.00 70.50 123 ALA A O 1
ATOM 956 N N . SER A 1 124 ? 20.887 -22.243 -23.818 1.00 76.12 124 SER A N 1
ATOM 957 C CA . SER A 1 124 ? 19.893 -22.324 -24.889 1.00 76.12 124 SER A CA 1
ATOM 958 C C . SER A 1 124 ? 18.751 -21.336 -24.639 1.00 76.12 124 SER A C 1
ATOM 960 O O . SER A 1 124 ? 18.405 -21.036 -23.494 1.00 76.12 124 SER A O 1
ATOM 962 N N . GLU A 1 125 ? 18.125 -20.848 -25.708 1.00 70.12 125 GLU A N 1
ATOM 963 C CA . GLU A 1 125 ? 16.951 -19.968 -25.636 1.00 70.12 125 GLU A CA 1
ATOM 964 C C . GLU A 1 125 ? 15.830 -20.563 -24.765 1.00 70.12 125 GLU A C 1
ATOM 966 O O . GLU A 1 125 ? 15.208 -19.869 -23.956 1.00 70.12 125 GLU A O 1
ATOM 971 N N . THR A 1 126 ? 15.632 -21.881 -24.857 1.00 71.50 126 THR A N 1
ATOM 972 C CA . THR A 1 126 ? 14.699 -22.636 -24.015 1.00 71.50 126 THR A CA 1
ATOM 973 C C . THR A 1 126 ? 15.056 -22.535 -22.532 1.00 71.50 126 THR A C 1
ATOM 975 O O . THR A 1 126 ? 14.168 -22.315 -21.708 1.00 71.50 126 THR A O 1
ATOM 978 N N . SER A 1 127 ? 16.344 -22.649 -22.187 1.00 75.88 127 SER A N 1
ATOM 979 C CA . SER A 1 127 ? 16.828 -22.517 -20.808 1.00 75.88 127 SER A CA 1
ATOM 980 C C . SER A 1 127 ? 16.662 -21.094 -20.274 1.00 75.88 127 SER A C 1
ATOM 982 O O . SER A 1 127 ? 16.326 -20.906 -19.109 1.00 75.88 127 SER A O 1
ATOM 984 N N . LEU A 1 128 ? 16.875 -20.076 -21.108 1.00 76.81 128 LEU A N 1
ATOM 985 C CA . LEU A 1 128 ? 16.678 -18.682 -20.699 1.00 76.81 128 LEU A CA 1
ATOM 986 C C . LEU A 1 128 ? 15.196 -18.364 -20.487 1.00 76.81 128 LEU A C 1
ATOM 988 O O . LEU A 1 128 ? 14.832 -17.698 -19.518 1.00 76.81 128 LEU A O 1
ATOM 992 N N . SER A 1 129 ? 14.333 -18.898 -21.350 1.00 72.94 129 SER A N 1
ATOM 993 C CA . SER A 1 129 ? 12.881 -18.749 -21.238 1.00 72.94 129 SER A CA 1
ATOM 994 C C . SER A 1 129 ? 12.308 -19.470 -20.022 1.00 72.94 129 SER A C 1
ATOM 996 O O . SER A 1 129 ? 11.410 -18.939 -19.371 1.00 72.94 129 SER A O 1
ATOM 998 N N . SER A 1 130 ? 12.814 -20.652 -19.661 1.00 73.81 130 SER A N 1
ATOM 999 C CA . SER A 1 130 ? 12.384 -21.336 -18.434 1.00 73.81 130 SER A CA 1
ATOM 1000 C C . SER A 1 130 ? 12.821 -20.580 -17.173 1.00 73.81 130 SER A C 1
ATOM 1002 O O . SER A 1 130 ? 11.996 -20.361 -16.285 1.00 73.81 130 SER A O 1
ATOM 1004 N N . MET A 1 131 ? 14.068 -20.097 -17.115 1.00 77.12 131 MET A N 1
ATOM 1005 C CA . MET A 1 131 ? 14.567 -19.280 -15.998 1.00 77.12 131 MET A CA 1
ATOM 1006 C C . MET A 1 131 ? 13.759 -17.991 -15.824 1.00 77.12 131 MET A C 1
ATOM 1008 O O . MET A 1 131 ? 13.313 -17.668 -14.726 1.00 77.12 131 MET A O 1
ATOM 1012 N N . CYS A 1 132 ? 13.520 -17.279 -16.923 1.00 79.44 132 CYS A N 1
ATOM 1013 C CA . CYS A 1 132 ? 12.815 -16.004 -16.915 1.00 79.44 132 CYS A CA 1
ATOM 1014 C C . CYS A 1 132 ? 11.362 -16.149 -16.437 1.00 79.44 132 CYS A C 1
ATOM 1016 O O . CYS A 1 132 ? 10.884 -15.319 -15.659 1.00 79.44 132 CYS A O 1
ATOM 1018 N N . ARG A 1 133 ? 10.684 -17.235 -16.833 1.00 75.00 133 ARG A N 1
ATOM 1019 C CA . ARG A 1 133 ? 9.327 -17.561 -16.369 1.00 75.00 133 ARG A CA 1
ATOM 1020 C C . ARG A 1 133 ? 9.310 -17.959 -14.890 1.00 75.00 133 ARG A C 1
ATOM 1022 O O . ARG A 1 133 ? 8.439 -17.491 -14.160 1.00 75.00 133 ARG A O 1
ATOM 1029 N N . ARG A 1 134 ? 10.305 -18.729 -14.430 1.00 74.88 134 ARG A N 1
ATOM 1030 C CA . ARG A 1 134 ? 10.477 -19.099 -13.013 1.00 74.88 134 ARG A CA 1
ATOM 1031 C C . ARG A 1 134 ? 10.648 -17.866 -12.125 1.00 74.88 134 ARG A C 1
ATOM 1033 O O . ARG A 1 134 ? 9.931 -17.720 -11.144 1.00 74.88 134 ARG A O 1
ATOM 1040 N N . GLU A 1 135 ? 11.542 -16.952 -12.488 1.00 81.31 135 GLU A N 1
ATOM 1041 C CA . GLU A 1 135 ? 11.759 -15.713 -11.729 1.00 81.31 135 GLU A CA 1
ATOM 1042 C C . GLU A 1 135 ? 10.517 -14.811 -11.703 1.00 81.31 135 GLU A C 1
ATOM 1044 O O . GLU A 1 135 ? 10.205 -14.220 -10.670 1.00 81.31 135 GLU A O 1
ATOM 1049 N N . ALA A 1 136 ? 9.777 -14.721 -12.815 1.00 78.31 136 ALA A N 1
ATOM 1050 C CA . ALA A 1 136 ? 8.517 -13.982 -12.850 1.00 78.31 136 ALA A CA 1
ATOM 1051 C C . ALA A 1 136 ? 7.470 -14.588 -11.895 1.00 78.31 136 ALA A C 1
ATOM 1053 O O . ALA A 1 136 ? 6.775 -13.839 -11.209 1.00 78.31 136 ALA A O 1
ATOM 1054 N N . ALA A 1 137 ? 7.392 -15.921 -11.815 1.00 75.69 137 ALA A N 1
ATOM 1055 C CA . ALA A 1 137 ? 6.500 -16.630 -10.897 1.00 75.69 137 ALA A CA 1
ATOM 1056 C C . ALA A 1 137 ? 6.879 -16.425 -9.426 1.00 75.69 137 ALA A C 1
ATOM 1058 O O . ALA A 1 137 ? 6.004 -16.146 -8.611 1.00 75.69 137 ALA A O 1
ATOM 1059 N N . VAL A 1 138 ? 8.171 -16.480 -9.089 1.00 77.38 138 VAL A N 1
ATOM 1060 C CA . VAL A 1 138 ? 8.648 -16.198 -7.722 1.00 77.38 138 VAL A CA 1
ATOM 1061 C C . VAL A 1 138 ? 8.258 -14.783 -7.296 1.00 77.38 138 VAL A C 1
ATOM 1063 O O . VAL A 1 138 ? 7.647 -14.613 -6.248 1.00 77.38 138 VAL A O 1
ATOM 1066 N N . LYS A 1 139 ? 8.508 -13.775 -8.142 1.00 79.6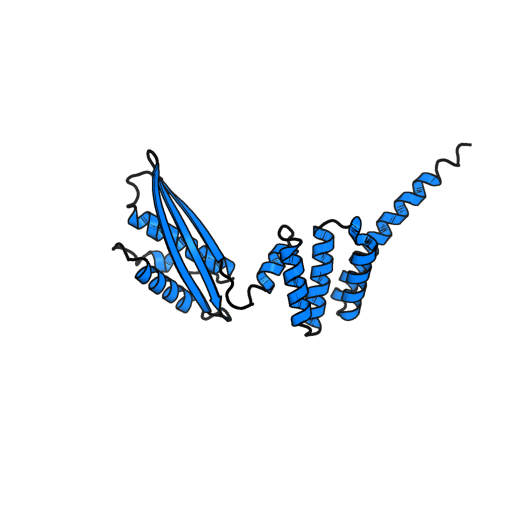2 139 LYS A N 1
ATOM 1067 C CA . LYS A 1 139 ? 8.131 -12.383 -7.841 1.00 79.62 139 LYS A CA 1
ATOM 1068 C C . LYS A 1 139 ? 6.620 -12.206 -7.675 1.00 79.62 139 LYS A C 1
ATOM 1070 O O . LYS A 1 139 ? 6.180 -11.425 -6.837 1.00 79.62 139 LYS A O 1
ATOM 1075 N N . ALA A 1 140 ? 5.821 -12.905 -8.482 1.00 75.50 140 ALA A N 1
ATOM 1076 C CA . ALA A 1 140 ? 4.366 -12.903 -8.344 1.00 75.50 140 ALA A CA 1
ATOM 1077 C C . ALA A 1 140 ? 3.917 -13.494 -6.999 1.00 75.50 140 ALA A C 1
ATOM 1079 O O . ALA A 1 140 ? 3.005 -12.966 -6.370 1.00 75.50 140 ALA A O 1
ATOM 1080 N N . LEU A 1 141 ? 4.571 -14.559 -6.538 1.00 74.69 141 LEU A N 1
ATOM 1081 C CA . LEU A 1 141 ? 4.277 -15.173 -5.245 1.00 74.69 141 LEU A CA 1
ATOM 1082 C C . LEU A 1 141 ? 4.691 -14.273 -4.079 1.00 74.69 141 LEU A C 1
ATOM 1084 O O . LEU A 1 141 ? 3.893 -14.063 -3.167 1.00 74.69 141 LEU A O 1
ATOM 1088 N N . GLU A 1 142 ? 5.870 -13.654 -4.158 1.00 74.00 142 GLU A N 1
ATOM 1089 C CA . GLU A 1 142 ? 6.324 -12.648 -3.191 1.00 74.00 142 GLU A CA 1
ATOM 1090 C C . GLU A 1 142 ? 5.350 -11.465 -3.100 1.00 74.00 142 GLU A C 1
ATOM 1092 O O . GLU A 1 142 ? 5.038 -11.013 -1.999 1.00 74.00 142 GLU A O 1
ATOM 1097 N N . TYR A 1 143 ? 4.809 -11.006 -4.237 1.00 75.75 143 TYR A N 1
ATOM 1098 C CA . TYR A 1 143 ? 3.788 -9.954 -4.273 1.00 75.75 143 TYR A CA 1
ATOM 1099 C C . TYR A 1 143 ? 2.538 -10.330 -3.462 1.00 75.75 143 TYR A C 1
ATOM 1101 O O . TYR A 1 143 ? 1.982 -9.487 -2.760 1.00 75.75 143 TYR A O 1
ATOM 1109 N N . PHE A 1 144 ? 2.125 -11.599 -3.501 1.00 71.50 144 PHE A N 1
ATOM 1110 C CA . PHE A 1 144 ? 0.995 -12.108 -2.717 1.00 71.50 144 PHE A CA 1
ATOM 1111 C C . PHE A 1 144 ? 1.366 -12.569 -1.297 1.00 71.50 144 PHE A C 1
ATOM 1113 O O . PHE A 1 144 ? 0.527 -13.166 -0.616 1.00 71.50 144 PHE A O 1
ATOM 1120 N N . GLY A 1 145 ? 2.590 -12.283 -0.838 1.00 68.38 145 GLY A N 1
ATOM 1121 C CA . GLY A 1 145 ? 3.066 -12.620 0.506 1.00 68.38 145 GLY A CA 1
ATOM 1122 C C . GLY A 1 145 ? 3.472 -14.085 0.686 1.00 68.38 145 GLY A C 1
ATOM 1123 O O . GLY A 1 145 ? 3.586 -14.548 1.819 1.00 68.38 145 GLY A O 1
ATOM 1124 N N . VAL A 1 146 ? 3.683 -14.826 -0.405 1.00 68.94 146 VAL A N 1
ATOM 1125 C CA . VAL A 1 146 ? 4.148 -16.217 -0.376 1.00 68.94 146 VAL A CA 1
ATOM 1126 C C . VAL A 1 146 ? 5.668 -16.237 -0.522 1.00 68.94 146 VAL A C 1
ATOM 1128 O O . VAL A 1 146 ? 6.211 -16.075 -1.615 1.00 68.94 146 VAL A O 1
ATOM 1131 N N . THR A 1 147 ? 6.371 -16.451 0.588 1.00 59.81 147 THR A N 1
ATOM 1132 C CA . THR A 1 147 ? 7.834 -16.568 0.596 1.00 59.81 147 THR A CA 1
ATOM 1133 C C . THR A 1 147 ? 8.241 -18.014 0.313 1.00 59.81 147 THR A C 1
ATOM 1135 O O . THR A 1 147 ? 8.086 -18.891 1.162 1.00 59.81 147 THR A O 1
ATOM 1138 N N . LEU A 1 148 ? 8.790 -18.284 -0.873 1.00 59.47 148 LEU A N 1
ATOM 1139 C CA . LEU A 1 148 ? 9.289 -19.616 -1.222 1.00 59.47 148 LEU A CA 1
ATOM 1140 C C . LEU A 1 148 ? 10.676 -19.845 -0.600 1.00 59.47 148 LEU A C 1
ATOM 1142 O O . LEU A 1 148 ? 11.704 -19.555 -1.209 1.00 59.47 148 LEU A O 1
ATOM 1146 N N . THR A 1 149 ? 10.732 -20.399 0.609 1.00 45.88 149 THR A N 1
ATOM 1147 C CA . THR A 1 149 ? 11.993 -20.677 1.327 1.00 45.88 149 THR A CA 1
ATOM 1148 C C . THR A 1 149 ? 12.882 -21.749 0.678 1.00 45.88 149 THR A C 1
ATOM 1150 O O . THR A 1 149 ? 14.014 -21.923 1.115 1.00 45.88 149 THR A O 1
ATOM 1153 N N . ASN A 1 150 ? 12.426 -22.445 -0.371 1.00 42.69 150 ASN A N 1
ATOM 1154 C CA . ASN A 1 150 ? 13.107 -23.624 -0.924 1.00 42.69 150 ASN A CA 1
ATOM 1155 C C . ASN A 1 150 ? 13.130 -23.702 -2.465 1.00 42.69 150 ASN A C 1
ATOM 1157 O O . ASN A 1 150 ? 13.130 -24.788 -3.031 1.00 42.69 150 ASN A O 1
ATOM 1161 N N . VAL A 1 151 ? 13.181 -22.586 -3.201 1.00 41.03 151 VAL A N 1
ATOM 1162 C CA . VAL A 1 151 ? 13.264 -22.659 -4.684 1.00 41.03 151 VAL A CA 1
ATOM 1163 C C . VAL A 1 151 ? 14.553 -23.352 -5.165 1.00 41.03 151 VAL A C 1
ATOM 1165 O O . VAL A 1 151 ? 14.566 -23.952 -6.240 1.00 41.03 151 VAL A O 1
ATOM 1168 N N . SER A 1 152 ? 15.621 -23.334 -4.360 1.00 37.88 152 SER A N 1
ATOM 1169 C CA . SER A 1 152 ? 16.917 -23.941 -4.692 1.00 37.88 152 SER A CA 1
ATOM 1170 C C . SER A 1 152 ? 16.913 -25.480 -4.717 1.00 37.88 152 SER A C 1
ATOM 1172 O O . SER A 1 152 ? 17.706 -26.075 -5.451 1.00 37.88 152 SER A O 1
ATOM 1174 N N . SER A 1 153 ? 16.018 -26.152 -3.984 1.00 36.38 153 SER A N 1
ATOM 1175 C CA . SER A 1 153 ? 15.887 -27.617 -4.057 1.00 36.38 153 SER A CA 1
ATOM 1176 C C . SER A 1 153 ? 15.106 -28.063 -5.298 1.00 36.38 153 SER A C 1
ATOM 1178 O O . SER A 1 153 ? 15.467 -29.056 -5.921 1.00 36.38 153 SER A O 1
ATOM 1180 N N . TYR A 1 154 ? 14.128 -27.273 -5.751 1.00 36.88 154 TYR A N 1
ATOM 1181 C CA . TYR A 1 154 ? 13.371 -27.523 -6.989 1.00 36.88 154 TYR A CA 1
ATOM 1182 C C . TYR A 1 154 ? 14.106 -27.073 -8.270 1.00 36.88 154 TYR A C 1
ATOM 1184 O O . TYR A 1 154 ? 13.629 -27.278 -9.389 1.00 36.88 154 TYR A O 1
ATOM 1192 N N . THR A 1 155 ? 15.270 -26.423 -8.158 1.00 36.88 155 THR A N 1
ATOM 1193 C CA . THR A 1 155 ? 16.136 -26.116 -9.314 1.00 36.88 155 THR A CA 1
ATOM 1194 C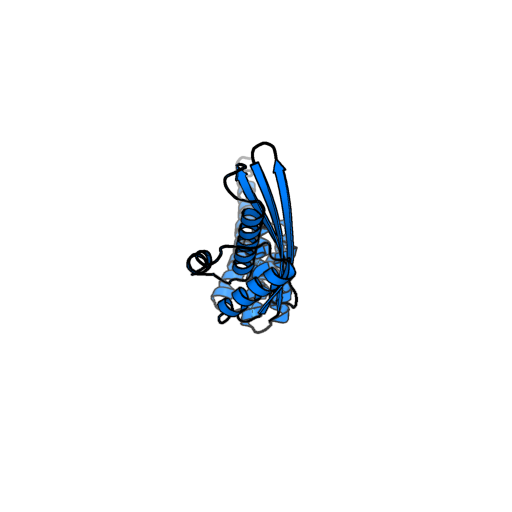 C . THR A 1 155 ? 16.985 -27.294 -9.787 1.00 36.88 155 THR A C 1
ATOM 1196 O O . THR A 1 155 ? 17.420 -27.266 -10.935 1.00 36.88 155 THR A O 1
ATOM 1199 N N . GLN A 1 156 ? 17.216 -28.325 -8.964 1.00 35.06 156 GLN A N 1
ATOM 1200 C CA . GLN A 1 156 ? 18.110 -29.432 -9.339 1.00 35.06 156 GLN A CA 1
ATOM 1201 C C . GLN A 1 156 ? 17.462 -30.516 -10.212 1.00 35.06 156 GLN A C 1
ATOM 1203 O O . GLN A 1 156 ? 18.182 -31.215 -10.918 1.00 35.06 156 GLN A O 1
ATOM 1208 N N . GLU A 1 157 ? 16.134 -30.637 -10.232 1.00 35.84 157 GLU A N 1
ATOM 1209 C CA . GLU A 1 157 ? 15.447 -31.729 -10.943 1.00 35.84 157 GLU A CA 1
ATOM 1210 C C . GLU A 1 157 ? 15.023 -31.369 -12.380 1.00 35.84 157 GLU A C 1
ATOM 1212 O O . GLU A 1 157 ? 14.328 -32.127 -13.051 1.00 35.84 157 GLU A O 1
ATOM 1217 N N . TYR A 1 158 ? 15.441 -30.206 -12.891 1.00 35.75 158 TYR A N 1
ATOM 1218 C CA . TYR A 1 158 ? 14.968 -29.703 -14.179 1.00 35.75 158 TYR A CA 1
ATOM 1219 C C . TYR A 1 158 ? 16.052 -29.770 -15.257 1.00 35.75 158 TYR A C 1
ATOM 1221 O O . TYR A 1 158 ? 16.799 -28.818 -15.489 1.00 35.75 158 TYR A O 1
ATOM 1229 N N . SER A 1 159 ? 16.101 -30.902 -15.958 1.00 35.41 159 SER A N 1
ATOM 1230 C CA . SER A 1 159 ? 16.806 -31.029 -17.233 1.00 35.41 159 SER A CA 1
ATOM 1231 C C . SER A 1 159 ? 15.851 -31.583 -18.291 1.00 35.41 159 SER A C 1
ATOM 1233 O O . SER A 1 159 ? 15.430 -32.732 -18.222 1.00 35.41 159 SER A O 1
ATOM 1235 N N . GLY A 1 160 ? 15.511 -30.758 -19.283 1.00 40.38 160 GLY A N 1
ATOM 1236 C CA . GLY A 1 160 ? 14.997 -31.243 -20.563 1.00 40.38 160 GLY A CA 1
ATOM 1237 C C . GLY A 1 160 ? 13.547 -30.896 -20.917 1.00 40.38 160 GLY A C 1
ATOM 1238 O O . GLY A 1 160 ? 12.600 -31.194 -20.199 1.00 40.38 160 GLY A O 1
ATOM 1239 N N . SER A 1 161 ? 13.420 -30.398 -22.149 1.00 36.44 161 SER A N 1
ATOM 1240 C CA . SER A 1 161 ? 12.235 -30.282 -23.012 1.00 36.44 161 SER A CA 1
ATOM 1241 C C . SER A 1 161 ? 11.476 -28.947 -23.026 1.00 36.44 161 SER A C 1
ATOM 1243 O O . SER A 1 161 ? 11.092 -28.372 -22.012 1.00 36.44 161 SER A O 1
ATOM 1245 N N . VAL A 1 162 ? 11.280 -28.461 -24.257 1.00 45.53 162 VAL A N 1
ATOM 1246 C CA . VAL A 1 162 ? 10.451 -27.315 -24.636 1.00 45.53 162 VAL A CA 1
ATOM 1247 C C . VAL A 1 162 ? 9.008 -27.654 -24.269 1.00 45.53 162 VAL A C 1
ATOM 1249 O O . VAL A 1 162 ? 8.321 -28.368 -24.994 1.00 45.53 162 VAL A O 1
ATOM 1252 N N . MET A 1 163 ? 8.561 -27.198 -23.103 1.00 49.81 163 MET A N 1
ATOM 1253 C CA . MET A 1 163 ? 7.168 -27.345 -22.699 1.00 49.81 163 MET A CA 1
ATOM 1254 C C . MET A 1 163 ? 6.315 -26.273 -23.374 1.00 49.81 163 MET A C 1
ATOM 1256 O O . MET A 1 163 ? 6.673 -25.095 -23.362 1.00 49.81 163 MET A O 1
ATOM 1260 N N . GLY A 1 164 ? 5.181 -26.686 -23.947 1.00 57.72 164 GLY A N 1
ATOM 1261 C CA . GLY A 1 164 ? 4.136 -25.756 -24.369 1.00 57.72 164 GLY A CA 1
ATOM 1262 C C . GLY A 1 164 ? 3.607 -24.965 -23.172 1.00 57.72 164 GLY A C 1
ATOM 1263 O O . GLY A 1 164 ? 3.597 -25.475 -22.048 1.00 57.72 164 GLY A O 1
ATOM 1264 N N . ASP A 1 165 ? 3.165 -23.729 -23.414 1.00 55.34 165 ASP A N 1
ATOM 1265 C CA . ASP A 1 165 ? 2.781 -22.770 -22.366 1.00 55.34 165 ASP A CA 1
ATOM 1266 C C . ASP A 1 165 ? 1.757 -23.340 -21.369 1.00 55.34 165 ASP A C 1
ATOM 1268 O O . ASP A 1 165 ? 1.819 -23.048 -20.178 1.00 55.34 165 ASP A O 1
ATOM 1272 N N . GLN A 1 166 ? 0.882 -24.239 -21.824 1.00 59.44 166 GLN A N 1
ATOM 1273 C CA . GLN A 1 166 ? -0.142 -24.889 -21.006 1.00 59.44 166 GLN A CA 1
ATOM 1274 C C . GLN A 1 166 ? 0.433 -25.848 -19.947 1.00 59.44 166 GLN A C 1
ATOM 1276 O O . GLN A 1 166 ? -0.015 -25.838 -18.804 1.00 59.44 166 GLN A O 1
ATOM 1281 N N . LYS A 1 167 ? 1.474 -26.621 -20.287 1.00 64.62 167 LYS A N 1
ATOM 1282 C CA . LYS A 1 167 ? 2.110 -27.565 -19.351 1.00 64.62 167 LYS A CA 1
ATOM 1283 C C . LYS A 1 167 ? 2.927 -26.822 -18.286 1.00 64.62 167 LYS A C 1
ATOM 1285 O O . LYS A 1 167 ? 3.007 -27.267 -17.149 1.00 64.62 167 LYS A O 1
ATOM 1290 N N . LEU A 1 168 ? 3.511 -25.675 -18.644 1.00 62.38 168 LEU A N 1
ATOM 1291 C CA . LEU A 1 168 ? 4.223 -24.821 -17.691 1.00 62.38 168 LEU A CA 1
ATOM 1292 C C . LEU A 1 168 ? 3.258 -24.141 -16.715 1.00 62.38 168 LEU A C 1
ATOM 1294 O O . LEU A 1 168 ? 3.559 -24.055 -15.532 1.00 62.38 168 LEU A O 1
ATOM 1298 N N . VAL A 1 169 ? 2.103 -23.668 -17.194 1.00 61.00 169 VAL A N 1
ATOM 1299 C CA . VAL A 1 169 ? 1.050 -23.130 -16.319 1.00 61.00 169 VAL A CA 1
ATOM 1300 C C . VAL A 1 169 ? 0.619 -24.180 -15.297 1.00 61.00 169 VAL A C 1
ATOM 1302 O O . VAL A 1 169 ? 0.524 -23.866 -14.116 1.00 61.00 169 VAL A O 1
ATOM 1305 N N . GLU A 1 170 ? 0.417 -25.423 -15.730 1.00 67.69 170 GLU A N 1
ATOM 1306 C CA . GLU A 1 170 ? 0.038 -26.525 -14.842 1.00 67.69 170 GLU A CA 1
ATOM 1307 C C . GLU A 1 170 ? 1.128 -26.854 -13.812 1.00 67.69 170 GLU A C 1
ATOM 1309 O O 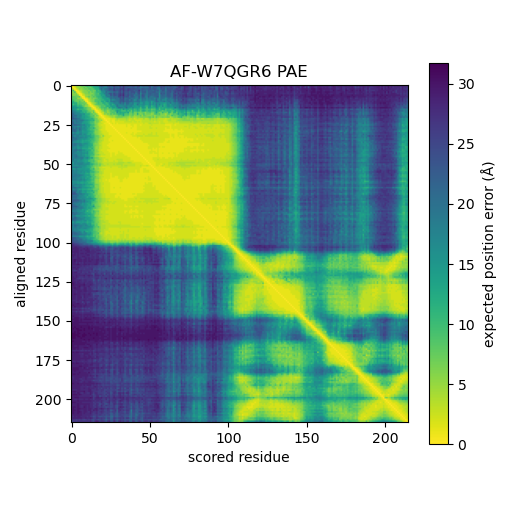. GLU A 1 170 ? 0.833 -26.964 -12.626 1.00 67.69 170 GLU A O 1
ATOM 1314 N N . GLU A 1 171 ? 2.396 -26.905 -14.223 1.00 66.38 171 GLU A N 1
ATOM 1315 C CA . GLU A 1 171 ? 3.527 -27.153 -13.318 1.00 66.38 171 GLU A CA 1
ATOM 1316 C C . GLU A 1 171 ? 3.720 -26.024 -12.292 1.00 66.38 171 GLU A C 1
ATOM 1318 O O . GLU A 1 171 ? 3.922 -26.281 -11.106 1.00 66.38 171 GLU A O 1
ATOM 1323 N N . VAL A 1 172 ? 3.604 -24.759 -12.711 1.00 64.38 172 VAL A N 1
ATOM 1324 C CA . VAL A 1 172 ? 3.698 -23.639 -11.765 1.00 64.38 172 VAL A CA 1
ATOM 1325 C C . VAL A 1 172 ? 2.476 -23.607 -10.845 1.00 64.38 172 VAL A C 1
ATOM 1327 O O . VAL A 1 172 ? 2.635 -23.329 -9.661 1.00 64.38 172 VAL A O 1
ATOM 1330 N N . ASN A 1 173 ? 1.279 -23.955 -11.327 1.00 66.00 173 ASN A N 1
ATOM 1331 C CA . ASN A 1 173 ? 0.112 -24.114 -10.456 1.00 66.00 173 ASN A CA 1
ATOM 1332 C C . ASN A 1 173 ? 0.329 -25.238 -9.425 1.00 66.00 173 ASN A C 1
ATOM 1334 O O . ASN A 1 173 ? -0.001 -25.038 -8.262 1.00 66.00 173 ASN A O 1
ATOM 1338 N N . GLN A 1 174 ? 0.974 -26.356 -9.784 1.00 69.38 174 GLN A N 1
ATOM 1339 C CA . GLN A 1 174 ? 1.353 -27.402 -8.819 1.00 69.38 174 GLN A CA 1
ATOM 1340 C C . GLN A 1 174 ? 2.353 -26.899 -7.765 1.00 69.38 174 GLN A C 1
ATOM 1342 O O . GLN A 1 174 ? 2.243 -27.250 -6.587 1.00 69.38 174 GLN A O 1
ATOM 1347 N N . TRP A 1 175 ? 3.321 -26.062 -8.160 1.00 66.88 175 TRP A N 1
ATOM 1348 C CA . TRP A 1 175 ? 4.252 -25.430 -7.213 1.00 66.88 175 TRP A CA 1
ATOM 1349 C C . TRP A 1 175 ? 3.542 -24.471 -6.269 1.00 66.88 175 TRP A C 1
ATOM 1351 O O . TRP A 1 175 ? 3.854 -24.434 -5.078 1.00 66.88 175 TRP A O 1
ATOM 1361 N N . ILE A 1 176 ? 2.596 -23.701 -6.807 1.00 62.31 176 ILE A N 1
ATOM 1362 C CA . ILE A 1 176 ? 1.748 -22.811 -6.028 1.00 62.31 176 ILE A CA 1
ATOM 1363 C C . ILE A 1 176 ? 0.957 -23.645 -5.029 1.00 62.31 176 ILE A C 1
ATOM 1365 O O . ILE A 1 176 ? 1.131 -23.415 -3.844 1.00 62.31 176 ILE A O 1
ATOM 1369 N N . GLU A 1 177 ? 0.208 -24.661 -5.463 1.00 64.62 177 GLU A N 1
ATOM 1370 C CA . GLU A 1 177 ? -0.590 -25.530 -4.585 1.00 64.62 177 GLU A CA 1
ATOM 1371 C C . GLU A 1 177 ? 0.237 -26.141 -3.442 1.00 64.62 177 GLU A C 1
ATOM 1373 O O . GLU A 1 177 ? -0.200 -26.139 -2.290 1.00 64.62 177 GLU A O 1
ATOM 1378 N N . HIS A 1 178 ? 1.462 -26.601 -3.724 1.00 62.62 178 HIS A N 1
ATOM 1379 C CA . HIS A 1 178 ? 2.366 -27.107 -2.686 1.00 62.62 178 HIS A CA 1
ATOM 1380 C C . HIS A 1 178 ? 2.878 -26.009 -1.737 1.00 62.62 178 HIS A C 1
ATOM 1382 O O . HIS A 1 178 ? 3.026 -26.259 -0.537 1.00 62.62 178 HIS A O 1
ATOM 1388 N N . GLY A 1 179 ? 3.153 -24.806 -2.250 1.00 56.06 179 GLY A N 1
ATOM 1389 C CA . GLY A 1 179 ? 3.656 -23.666 -1.476 1.00 56.06 179 GLY A CA 1
ATOM 1390 C C . GLY A 1 179 ? 2.579 -22.878 -0.717 1.00 56.06 179 GLY A C 1
ATOM 1391 O O . GLY A 1 179 ? 2.883 -22.260 0.303 1.00 56.06 179 GLY A O 1
ATOM 1392 N N . THR A 1 180 ? 1.321 -22.912 -1.167 1.00 55.44 180 THR A N 1
ATOM 1393 C CA . THR A 1 180 ? 0.204 -22.103 -0.646 1.00 55.44 180 THR A CA 1
ATOM 1394 C C . THR A 1 180 ? -0.585 -22.766 0.474 1.00 55.44 180 THR A C 1
ATOM 1396 O O . THR A 1 180 ? -1.528 -22.158 0.970 1.00 55.44 180 THR A O 1
ATOM 1399 N N . ASN A 1 181 ? -0.183 -23.943 0.968 1.00 53.22 181 ASN A N 1
ATOM 1400 C CA . ASN A 1 181 ? -0.795 -24.561 2.159 1.00 53.22 181 ASN A CA 1
ATOM 1401 C C . ASN A 1 181 ? -0.754 -23.665 3.423 1.00 53.22 181 ASN A C 1
ATOM 1403 O O . ASN A 1 181 ? -1.343 -24.016 4.441 1.00 53.22 181 ASN A O 1
ATOM 1407 N N . GLN A 1 182 ? -0.074 -22.511 3.375 1.00 51.69 182 GLN A N 1
ATOM 1408 C CA . GLN A 1 182 ? -0.040 -21.508 4.444 1.00 51.69 182 GLN A CA 1
ATOM 1409 C C . GLN A 1 182 ? -0.709 -20.162 4.104 1.00 51.69 182 GLN A C 1
ATOM 1411 O O . GLN A 1 182 ? -0.843 -19.325 4.995 1.00 51.69 182 GLN A O 1
ATOM 1416 N N . SER A 1 183 ? -1.143 -19.919 2.862 1.00 51.84 183 SER A N 1
ATOM 1417 C CA . SER A 1 183 ? -1.813 -18.666 2.483 1.00 51.84 183 SER A CA 1
ATOM 1418 C C . SER A 1 183 ? -3.331 -18.847 2.459 1.00 51.84 183 SER A C 1
ATOM 1420 O O . SER A 1 183 ? -3.821 -19.805 1.873 1.00 51.84 183 SER A O 1
ATOM 1422 N N . GLN A 1 184 ? -4.086 -17.918 3.055 1.00 53.88 184 GLN A N 1
ATOM 1423 C CA . GLN A 1 184 ? -5.562 -17.900 3.078 1.00 53.88 184 GLN A CA 1
ATOM 1424 C C . GLN A 1 184 ? -6.190 -17.600 1.692 1.00 53.88 184 GLN A C 1
ATOM 1426 O O . GLN A 1 184 ? -6.980 -16.677 1.561 1.00 53.88 184 GLN A O 1
ATOM 1431 N N . GLY A 1 185 ? -5.790 -18.306 0.632 1.00 61.09 185 GLY A N 1
ATOM 1432 C CA . GLY A 1 185 ? -6.355 -18.166 -0.714 1.00 61.09 185 GLY A CA 1
ATOM 1433 C C . GLY A 1 185 ? -5.558 -18.921 -1.781 1.00 61.09 185 GLY A C 1
ATOM 1434 O O . GLY A 1 185 ? -4.378 -19.224 -1.597 1.00 61.09 185 GLY A O 1
ATOM 1435 N N . SER A 1 186 ? -6.208 -19.204 -2.909 1.00 63.16 186 SER A N 1
ATOM 1436 C CA . SER A 1 186 ? -5.623 -19.831 -4.100 1.00 63.16 186 SER A CA 1
ATOM 1437 C C . SER A 1 186 ? -5.050 -18.782 -5.062 1.00 63.16 186 SER A C 1
ATOM 1439 O O . SER A 1 186 ? -5.713 -17.806 -5.405 1.00 63.16 186 SER A O 1
ATOM 1441 N N . ILE A 1 187 ? -3.810 -18.962 -5.515 1.00 68.50 187 ILE A N 1
ATOM 1442 C CA . ILE A 1 187 ? -3.210 -18.126 -6.565 1.00 68.50 187 ILE A CA 1
ATOM 1443 C C . ILE A 1 187 ? -3.353 -18.877 -7.892 1.00 68.50 187 ILE A C 1
ATOM 1445 O O . ILE A 1 187 ? -3.007 -20.052 -7.976 1.00 68.50 187 ILE A O 1
ATOM 1449 N N . LYS A 1 188 ? -3.865 -18.217 -8.933 1.00 69.12 188 LYS A N 1
ATOM 1450 C CA . LYS A 1 188 ? -4.038 -18.789 -10.274 1.00 69.12 188 LYS A CA 1
ATOM 1451 C C . LYS A 1 188 ? -3.196 -18.046 -11.293 1.00 69.12 188 LYS A C 1
ATOM 1453 O O . LYS A 1 188 ? -3.231 -16.820 -11.382 1.00 69.12 188 LYS A O 1
ATOM 1458 N N . ILE A 1 189 ? -2.480 -18.791 -12.125 1.00 67.62 189 ILE A N 1
ATOM 1459 C CA . ILE A 1 189 ? -1.786 -18.228 -13.282 1.00 67.62 189 ILE A CA 1
ATOM 1460 C C . ILE A 1 189 ? -2.694 -18.306 -14.507 1.00 67.62 189 ILE A C 1
ATOM 1462 O O . ILE A 1 189 ? -3.145 -19.382 -14.889 1.00 67.62 189 ILE A O 1
ATOM 1466 N N . HIS A 1 190 ? -2.929 -17.163 -15.153 1.00 65.62 190 HIS A N 1
ATOM 1467 C CA . HIS A 1 190 ? -3.762 -17.072 -16.354 1.00 65.62 190 HIS A CA 1
ATOM 1468 C C . HIS A 1 190 ? -2.963 -17.194 -17.644 1.00 65.62 190 HIS A C 1
ATOM 1470 O O . HIS A 1 190 ? -3.420 -17.792 -18.616 1.00 65.62 190 HIS A O 1
ATOM 1476 N N . THR A 1 191 ? -1.801 -16.547 -17.712 1.00 65.69 191 THR A N 1
ATOM 1477 C CA . THR A 1 191 ? -1.019 -16.496 -18.949 1.00 65.69 191 THR A CA 1
ATOM 1478 C C . THR A 1 191 ? 0.442 -16.283 -18.625 1.00 65.69 191 THR A C 1
ATOM 1480 O O . THR A 1 191 ? 0.787 -15.416 -17.822 1.00 65.69 191 THR A O 1
ATOM 1483 N N . ILE A 1 192 ? 1.296 -17.039 -19.303 1.00 68.38 192 ILE A N 1
ATOM 1484 C CA . ILE A 1 192 ? 2.734 -16.815 -19.330 1.00 68.38 192 ILE A CA 1
ATOM 1485 C C . ILE A 1 192 ? 3.121 -16.682 -20.791 1.00 68.38 192 ILE A C 1
ATOM 1487 O O . ILE A 1 192 ? 2.828 -17.578 -21.575 1.00 68.38 192 ILE A O 1
ATOM 1491 N N . TYR A 1 193 ? 3.778 -15.590 -21.158 1.00 71.25 193 TYR A N 1
ATOM 1492 C CA . TYR A 1 193 ? 4.430 -15.502 -22.459 1.00 71.25 193 TYR A CA 1
ATOM 1493 C C . TYR A 1 193 ? 5.868 -15.046 -22.291 1.00 71.25 193 TYR A C 1
ATOM 1495 O O . TYR A 1 193 ? 6.179 -14.211 -21.438 1.00 71.25 193 TYR A O 1
ATOM 1503 N N . SER A 1 194 ? 6.746 -15.606 -23.114 1.00 72.25 194 SER A N 1
ATOM 1504 C CA . SER A 1 194 ? 8.141 -15.203 -23.223 1.00 72.25 194 SER A CA 1
ATOM 1505 C C . SER A 1 194 ? 8.424 -14.746 -24.644 1.00 72.25 194 SER A C 1
ATOM 1507 O O . SER A 1 194 ? 8.068 -15.435 -25.594 1.00 72.25 194 SER A O 1
ATOM 1509 N N . ILE A 1 195 ? 9.071 -13.596 -24.777 1.00 75.19 195 ILE A N 1
ATOM 1510 C CA . ILE A 1 195 ? 9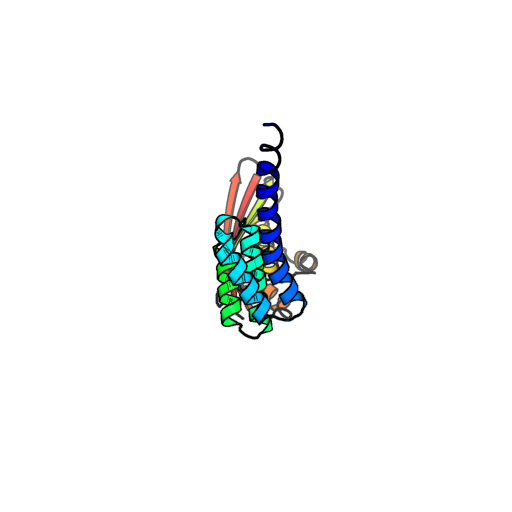.569 -13.081 -26.048 1.00 75.19 195 ILE A CA 1
ATOM 1511 C C . ILE A 1 195 ? 11.090 -13.091 -25.960 1.00 75.19 195 ILE A C 1
ATOM 1513 O O . ILE A 1 195 ? 11.667 -12.458 -25.072 1.00 75.19 195 ILE A O 1
ATOM 1517 N N . SER A 1 196 ? 11.722 -13.826 -26.864 1.00 75.69 196 SER A N 1
ATOM 1518 C CA . SER A 1 196 ? 13.167 -13.890 -27.030 1.00 75.69 196 SER A CA 1
ATOM 1519 C C . SER A 1 196 ? 13.602 -12.990 -28.186 1.00 75.69 196 SER A C 1
ATOM 1521 O O . SER A 1 196 ? 12.967 -12.922 -29.239 1.00 75.69 196 SER A O 1
ATOM 1523 N N . HIS A 1 197 ? 14.697 -12.275 -27.975 1.00 79.19 197 HIS A N 1
ATOM 1524 C CA . HIS A 1 197 ? 15.386 -11.521 -29.007 1.00 79.19 197 HIS A CA 1
ATOM 1525 C C . HIS A 1 197 ? 16.879 -11.805 -28.893 1.00 79.19 197 HIS A C 1
ATOM 1527 O O . HIS A 1 197 ? 17.468 -11.658 -27.821 1.00 79.19 197 HIS A O 1
ATOM 1533 N N . GLU A 1 198 ? 17.503 -12.180 -30.001 1.00 80.88 198 GLU A N 1
ATOM 1534 C CA . GLU A 1 198 ? 18.955 -12.152 -30.116 1.00 80.88 198 GLU A CA 1
ATOM 1535 C C . GLU A 1 198 ? 19.371 -10.719 -30.471 1.00 80.88 198 GLU A C 1
ATOM 1537 O O . GLU A 1 198 ? 18.940 -10.156 -31.478 1.00 80.88 198 GLU A O 1
ATOM 1542 N N . LEU A 1 199 ? 20.141 -10.093 -29.583 1.00 81.81 199 LEU A N 1
ATOM 1543 C CA . LEU A 1 199 ? 20.667 -8.741 -29.728 1.00 81.81 199 LEU A CA 1
ATOM 1544 C C . LEU A 1 199 ? 22.191 -8.822 -29.699 1.00 81.81 199 LEU A C 1
ATOM 1546 O O . LEU A 1 199 ? 22.788 -8.995 -28.633 1.00 81.81 199 LEU A O 1
ATOM 1550 N N . GLU A 1 200 ? 22.807 -8.684 -30.872 1.00 86.12 200 GLU A N 1
ATOM 1551 C CA . GLU A 1 200 ? 24.260 -8.763 -31.064 1.00 86.12 200 GLU A CA 1
ATOM 1552 C C . GLU A 1 200 ? 24.860 -10.051 -30.466 1.00 86.12 200 GLU A C 1
ATOM 1554 O O . GLU A 1 200 ? 24.653 -11.133 -30.999 1.00 86.12 200 GLU A O 1
ATOM 1559 N N . ALA A 1 201 ? 25.594 -9.939 -29.351 1.00 85.56 201 ALA A N 1
ATOM 1560 C CA . ALA A 1 201 ? 26.231 -11.041 -28.632 1.00 85.56 201 ALA A CA 1
ATOM 1561 C C . ALA A 1 201 ? 25.428 -11.510 -27.406 1.00 85.56 201 ALA A C 1
ATOM 1563 O O . ALA A 1 201 ? 25.956 -12.237 -26.559 1.00 85.56 201 ALA A O 1
ATOM 1564 N N . THR A 1 202 ? 24.168 -11.086 -27.265 1.00 81.19 202 THR A N 1
ATOM 1565 C CA . THR A 1 202 ? 23.320 -11.408 -26.111 1.00 81.19 202 THR A CA 1
ATOM 1566 C C . THR A 1 202 ? 21.955 -11.954 -26.512 1.00 81.19 202 THR A C 1
ATOM 1568 O O . THR A 1 202 ? 21.280 -11.428 -27.388 1.00 81.19 202 THR A O 1
ATOM 1571 N N . HIS A 1 203 ? 21.508 -12.987 -25.808 1.00 80.50 203 HIS A N 1
ATOM 1572 C CA . HIS A 1 203 ? 20.115 -13.404 -25.779 1.00 80.50 203 HIS A CA 1
ATOM 1573 C C . HIS A 1 203 ? 19.374 -12.610 -24.703 1.00 80.50 203 HIS A C 1
ATOM 1575 O O . HIS A 1 203 ? 19.709 -12.668 -23.512 1.00 80.50 203 HIS A O 1
ATOM 1581 N N . LEU A 1 204 ? 18.355 -11.876 -25.140 1.00 80.69 204 LEU A N 1
ATOM 1582 C CA . LEU A 1 204 ? 17.390 -11.179 -24.307 1.00 80.69 204 LEU A CA 1
ATOM 1583 C C . LEU A 1 204 ? 16.111 -12.009 -24.247 1.00 80.69 204 LEU A C 1
ATOM 1585 O O . LEU A 1 204 ? 15.511 -12.285 -25.282 1.00 80.69 204 LEU A O 1
ATOM 1589 N N . VAL A 1 205 ? 15.648 -12.348 -23.048 1.00 80.94 205 VAL A N 1
ATOM 1590 C CA . VAL A 1 205 ? 14.329 -12.959 -22.865 1.00 80.94 205 VAL A CA 1
ATOM 1591 C C . VAL A 1 205 ? 13.493 -12.109 -21.926 1.00 80.94 205 VAL A C 1
ATOM 1593 O O . VAL A 1 205 ? 13.904 -11.819 -20.802 1.00 80.94 205 VAL A O 1
ATOM 1596 N N . ARG A 1 206 ? 12.308 -11.714 -22.394 1.00 76.56 206 ARG A N 1
ATOM 1597 C CA . ARG A 1 206 ? 11.297 -10.999 -21.614 1.00 76.56 206 ARG A CA 1
ATOM 1598 C C . ARG A 1 206 ? 10.129 -11.914 -21.337 1.00 76.56 206 ARG A C 1
ATOM 1600 O O . ARG A 1 206 ? 9.514 -12.407 -22.276 1.00 76.56 206 ARG A O 1
ATOM 1607 N N . CYS A 1 207 ? 9.780 -12.079 -20.074 1.00 77.25 207 CYS A N 1
ATOM 1608 C CA . CYS A 1 207 ? 8.622 -12.863 -19.675 1.00 77.25 207 CYS A CA 1
ATOM 1609 C C . CYS A 1 207 ? 7.588 -11.954 -19.059 1.00 77.25 207 CYS A C 1
ATOM 1611 O O . CYS A 1 207 ? 7.935 -11.109 -18.233 1.00 77.25 207 CYS A O 1
ATOM 1613 N N . LYS A 1 208 ? 6.327 -12.153 -19.436 1.00 71.94 208 LYS A N 1
ATOM 1614 C CA . LYS A 1 208 ? 5.201 -11.580 -18.713 1.00 71.94 208 LYS A CA 1
ATOM 1615 C C . LYS A 1 208 ? 4.311 -12.683 -18.184 1.00 71.94 208 LYS A C 1
ATOM 1617 O O . LYS A 1 208 ? 3.987 -13.634 -18.894 1.00 71.94 208 LYS A O 1
ATOM 1622 N N . LEU A 1 209 ? 3.935 -12.522 -16.930 1.00 76.38 209 LEU A N 1
ATOM 1623 C CA . LEU A 1 209 ? 3.119 -13.447 -16.176 1.00 76.38 209 LEU A CA 1
ATOM 1624 C C . LEU A 1 209 ? 1.883 -12.702 -15.687 1.00 76.38 209 LEU A C 1
ATOM 1626 O O . LEU A 1 209 ? 2.015 -11.681 -15.020 1.00 76.38 209 LEU A O 1
ATOM 1630 N N . LYS A 1 210 ? 0.702 -13.221 -16.016 1.00 72.12 210 LYS A N 1
ATOM 1631 C CA . LYS A 1 210 ? -0.579 -12.741 -15.504 1.00 72.12 210 LYS A CA 1
ATOM 1632 C C . LYS A 1 210 ? -1.061 -13.692 -14.414 1.00 72.12 210 LYS A C 1
ATOM 1634 O O . LYS A 1 210 ? -1.325 -14.860 -14.704 1.00 72.12 210 LYS A O 1
ATOM 1639 N N . VAL A 1 211 ? -1.170 -13.196 -13.189 1.00 74.44 211 VAL A N 1
ATOM 1640 C CA . VAL A 1 211 ? -1.591 -13.962 -12.006 1.00 74.44 211 VAL A CA 1
ATOM 1641 C C . VAL A 1 211 ? -2.816 -13.329 -11.366 1.00 74.44 211 VAL A C 1
ATOM 1643 O O . VAL A 1 211 ? -2.964 -12.113 -11.423 1.00 74.44 211 VAL A O 1
ATOM 1646 N N . SER A 1 212 ? -3.665 -14.139 -10.748 1.00 70.38 212 SER A N 1
ATOM 1647 C CA . SER A 1 212 ? -4.733 -13.691 -9.860 1.00 70.38 212 SER A CA 1
ATOM 1648 C C . SER A 1 212 ? -4.699 -14.436 -8.539 1.00 70.38 212 SER A C 1
ATOM 1650 O O . SER A 1 212 ? -4.103 -15.505 -8.425 1.00 70.38 212 SER A O 1
ATOM 1652 N N . LYS A 1 213 ? -5.340 -13.858 -7.529 1.00 69.50 213 LYS A N 1
ATOM 1653 C CA . LYS A 1 213 ? -5.606 -14.510 -6.252 1.00 69.50 213 LYS A CA 1
ATOM 1654 C C . LYS A 1 213 ? -7.120 -14.595 -6.070 1.00 69.50 213 LYS A C 1
ATOM 1656 O O . LYS A 1 213 ? -7.813 -13.592 -6.229 1.00 69.50 213 LYS A O 1
ATOM 1661 N N . THR A 1 214 ? -7.610 -15.794 -5.780 1.00 62.41 214 THR A N 1
ATOM 1662 C CA . THR A 1 214 ? -8.999 -16.098 -5.420 1.00 62.41 214 THR A CA 1
ATOM 1663 C C . THR A 1 214 ? -8.980 -16.660 -4.006 1.00 62.41 214 THR A C 1
ATOM 1665 O O . THR A 1 214 ? -8.269 -17.636 -3.763 1.00 62.41 214 THR A O 1
ATOM 1668 N N . ILE A 1 215 ? -9.700 -16.040 -3.078 1.00 60.03 215 ILE A N 1
ATOM 1669 C CA . ILE A 1 215 ? -9.720 -16.447 -1.665 1.00 60.03 215 ILE A CA 1
ATOM 1670 C C . ILE A 1 215 ? -10.699 -17.595 -1.451 1.00 60.03 215 ILE A C 1
ATOM 1672 O O . ILE A 1 215 ? -11.791 -17.559 -2.055 1.00 60.03 215 ILE A O 1
#

Secondary structure (DSSP, 8-state):
--SHHHHHHHSSSHHHHHHHHHHHHHHHHHHTT-HHHHHHHHHHHHHHHTTTS-HHHHHHHHHHHHHHHHHTT-HHHHHHHHHHHHHH-TTSHHHHHHHHHS--SS---EEEEEEEEEETTSS-HHHHHHHHHHHHHHHHHHHTT---TTTTTTTTT-------HHHHHHHHHHHHHHHGGGSSSEEEEEEEEEEEEEETTEEEEEEEEEEEEE-

Foldseek 3Di:
DPVVVVVVVVVVVVVVVVLVVLLVQLVVCLVVLVLVRSLVSLVVSCVPQVVPDDLQSNLSSLLSNLVSCVSVVVNVRSLVSLVVSLVSPVPYPSNVVSCLVVLPDFWPKDKFKFKDKDFPPPDDPLVRLVVRQVVSLCVVCVSNVQHDPPVVVVVPPDDDDDDDFVVVQVVSQVVQVVRCPPPPWRKHWDGKDWDWDDDPRMIMIMIITIMGTGD

Nearest PDB structures (foldseek):
  4jhr-assembly1_A  TM=6.262E-01  e=6.200E-03  Mus musculus
  9e8q-assembly1_X  TM=5.356E-01  e=8.416E-02  Homo sapiens
  7dkh-assembly2_E  TM=4.836E-01  e=5.848E-02  Saccharomyces cerevisiae S288C
  8rtc-assembly2_B  TM=4.639E-01  e=1.073E-01  Bacillus phage phi3T
  8j8q-assembly1_C  TM=4.990E-01  e=4.599E-01  Saccharomyces eubayanus

Organism: NCBI:txid1328313

pLDDT: mean 75.23, std 17.66, range [35.06, 98.06]

InterPro domains:
  IPR011990 Tetratricopeptide-like helical domain superfamily [SSF48452] (26-94)

Solvent-accessible surface area (backbone atoms only — not comparable to full-atom values): 11985 Å² total; per-residue (Å²): 139,74,70,71,71,61,62,67,63,62,64,67,64,59,63,61,57,57,59,53,49,36,57,51,45,15,54,50,26,44,77,68,69,37,28,72,56,13,35,54,31,25,52,52,34,48,70,76,38,52,95,73,50,49,69,62,56,49,31,48,38,48,46,54,34,20,54,28,26,45,75,70,67,38,51,73,62,12,48,54,40,27,56,47,31,26,71,78,29,57,88,33,74,52,8,51,52,22,49,63,68,57,66,77,52,90,60,50,74,44,77,39,74,29,76,41,78,44,53,65,87,79,62,56,71,67,57,49,46,51,51,25,46,50,54,27,50,51,54,52,35,46,74,73,71,46,79,75,89,56,62,75,68,70,59,74,81,73,79,87,79,90,68,56,64,69,59,50,48,52,53,52,43,51,52,42,60,70,66,35,82,82,49,92,42,50,69,45,74,78,47,67,50,70,52,76,44,82,52,94,67,28,38,37,27,38,18,42,34,33,35,28,44,45,110

Mean predicted aligned error: 15.62 Å

Sequence (215 aa):
MRYLTVILATTLSACTMVKQGAFIGANKHYAQQNYAEAIRAADSALFKYDAEYSSAQKAKLYWIKAQAYDALGEASNAEQVYKFIAAQYPSTQEGLSAQQHFAIDDNVEVVMSNEIRKPVGIASETSLSSMCRREAAVKALEYFGVTLTNVSSYTQEYSGSVMGDQKLVEEVNQWIEHGTNQSQGSIKIHTIYSISHELEATHLVRCKLKVSKTI

Radiu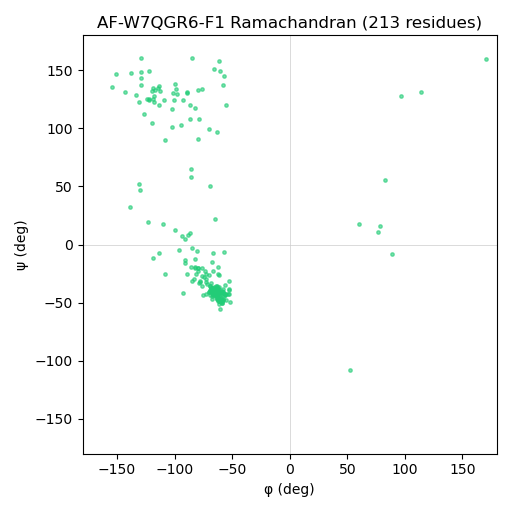s of gyration: 25.46 Å; Cα contacts (8 Å, |Δi|>4): 291; chains: 1; bounding box: 43×85×54 Å